Protein AF-0000000086527363 (afdb_homodimer)

Foldseek 3Di:
DDDDDDDPDDPVVVVQVVLADKFFKKWKWFAAPVRAIAIAIFRQKDWDDVVQTKIKGKDFPPDPCVVRLVPDFKIKIFTAFQVCVVLNCLRHPDDDRSCVVFDWDQDPVGITDGPHGQKMFIWGFDDWDDDPRMIMTMTRGPDMDGDDPVDDGFTWMGHSNDTDTDDDD/DDDDDDDPDDPVVVVQVVLADKFFKKWKWFAAPVRAIAIAIFRQKDWDDVVQTKIKGKDFPPDPCVVRLVPDFKIKIFTAFQVCVVLNCLRHPDDDRSCVVFDWDQDPVGITDGPHGQKMFIWGFDDWDDDPRMIMTMTRGPDMDGDDPVDDGFTWMGHSNDTDTDDDD

Structure (mmCIF, N/CA/C/O backbone):
data_AF-0000000086527363-model_v1
#
loop_
_entity.id
_entity.type
_entity.pdbx_description
1 polymer 'Flavin reductase'
#
loop_
_atom_site.group_PDB
_atom_site.id
_atom_site.type_symbol
_atom_site.label_atom_id
_atom_site.label_alt_id
_atom_site.label_comp_id
_atom_site.label_asym_id
_atom_site.label_entity_id
_atom_site.label_seq_id
_atom_site.pdbx_PDB_ins_code
_atom_site.Cartn_x
_atom_site.Cartn_y
_atom_site.Cartn_z
_atom_site.occupancy
_atom_site.B_iso_or_equiv
_atom_site.auth_seq_id
_atom_site.auth_comp_id
_atom_site.auth_asym_id
_atom_site.auth_atom_id
_atom_site.pdbx_PDB_model_num
ATOM 1 N N . MET A 1 1 ? 0.866 -23.062 13.977 1 49.28 1 MET A N 1
ATOM 2 C CA . MET A 1 1 ? 0.909 -22.297 12.742 1 49.28 1 MET A CA 1
ATOM 3 C C . MET A 1 1 ? 2.291 -22.359 12.102 1 49.28 1 MET A C 1
ATOM 5 O O . MET A 1 1 ? 3.301 -22.141 12.766 1 49.28 1 MET A O 1
ATOM 9 N N . SER A 1 2 ? 2.453 -23.047 10.945 1 76.62 2 SER A N 1
ATOM 10 C CA . SER A 1 2 ? 3.773 -23.344 10.398 1 76.62 2 SER A CA 1
ATOM 11 C C . SER A 1 2 ? 4.578 -22.062 10.156 1 76.62 2 SER A C 1
ATOM 13 O O . SER A 1 2 ? 4.004 -21 9.961 1 76.62 2 SER A O 1
ATOM 15 N N . HIS A 1 3 ? 5.797 -22.047 10.586 1 89.5 3 HIS A N 1
ATOM 16 C CA . HIS A 1 3 ? 6.73 -20.938 10.422 1 89.5 3 HIS A CA 1
ATOM 17 C C . HIS A 1 3 ? 7.23 -20.844 8.984 1 89.5 3 HIS A C 1
ATOM 19 O O . HIS A 1 3 ? 7.254 -21.844 8.266 1 89.5 3 HIS A O 1
ATOM 25 N N . ALA A 1 4 ? 7.516 -19.641 8.578 1 96.5 4 ALA A N 1
ATOM 26 C CA . ALA A 1 4 ? 8.078 -19.422 7.25 1 96.5 4 ALA A CA 1
ATOM 27 C C . ALA A 1 4 ? 9.453 -20.078 7.117 1 96.5 4 ALA A C 1
ATOM 29 O O . ALA A 1 4 ? 10.219 -20.125 8.086 1 96.5 4 ALA A O 1
ATOM 30 N N . ASN A 1 5 ? 9.742 -20.594 5.938 1 96.75 5 ASN A N 1
ATOM 31 C CA . ASN A 1 5 ? 11.117 -20.969 5.629 1 96.75 5 ASN A CA 1
ATOM 32 C C . ASN A 1 5 ? 12.031 -19.75 5.582 1 96.75 5 ASN A C 1
ATOM 34 O O . ASN A 1 5 ? 11.594 -18.641 5.223 1 96.75 5 ASN A O 1
ATOM 38 N N . PRO A 1 6 ? 13.305 -19.922 5.945 1 96.88 6 PRO A N 1
ATOM 39 C CA . PRO A 1 6 ? 14.227 -18.797 5.828 1 96.88 6 PRO A CA 1
ATOM 40 C C . PRO A 1 6 ? 14.352 -18.281 4.398 1 96.88 6 PRO A C 1
ATOM 42 O O . PRO A 1 6 ? 14.336 -19.062 3.449 1 96.88 6 PRO A O 1
ATOM 45 N N . PRO A 1 7 ? 14.461 -17.031 4.305 1 97.62 7 PRO A N 1
ATOM 46 C CA . PRO A 1 7 ? 14.625 -16.484 2.951 1 97.62 7 PRO A CA 1
ATOM 47 C C . PRO A 1 7 ? 15.93 -16.953 2.297 1 97.62 7 PRO A C 1
ATOM 49 O O . PRO A 1 7 ? 16.938 -17.141 2.984 1 97.62 7 PRO A O 1
ATOM 52 N N . ASP A 1 8 ? 15.914 -17.062 1.039 1 97.69 8 ASP A N 1
ATOM 53 C CA . ASP A 1 8 ? 17.109 -17.422 0.288 1 97.69 8 ASP A CA 1
ATOM 54 C C . ASP A 1 8 ? 17.688 -16.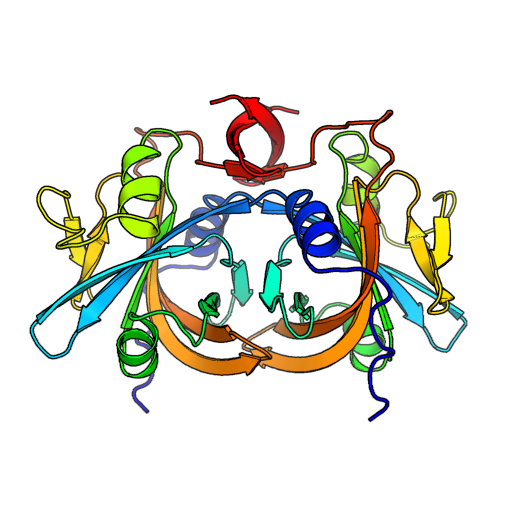219 -0.455 1 97.69 8 ASP A C 1
ATOM 56 O O . ASP A 1 8 ? 18.25 -16.375 -1.539 1 97.69 8 ASP A O 1
ATOM 60 N N . PHE A 1 9 ? 17.422 -15.086 -0.092 1 98.31 9 PHE A N 1
ATOM 61 C CA . PHE A 1 9 ? 17.875 -13.828 -0.678 1 98.31 9 PHE A CA 1
ATOM 62 C C . PHE A 1 9 ? 18.406 -12.883 0.399 1 98.31 9 PHE A C 1
ATOM 64 O O . PHE A 1 9 ? 18.109 -13.062 1.584 1 98.31 9 PHE A O 1
ATOM 71 N N . ASP A 1 10 ? 19.172 -11.875 0.021 1 97.94 10 ASP A N 1
ATOM 72 C CA . ASP A 1 10 ? 19.625 -10.867 0.969 1 97.94 10 ASP A CA 1
ATOM 73 C C . ASP A 1 10 ? 18.781 -9.594 0.857 1 97.94 10 ASP A C 1
ATOM 75 O O . ASP A 1 10 ? 17.875 -9.516 0.038 1 97.94 10 ASP A O 1
ATOM 79 N N . SER A 1 11 ? 19.094 -8.664 1.646 1 97.81 11 SER A N 1
ATOM 80 C CA . SER A 1 11 ? 18.297 -7.441 1.742 1 97.81 11 SER A CA 1
ATOM 81 C C . SER A 1 11 ? 18.344 -6.652 0.437 1 97.81 11 SER A C 1
ATOM 83 O O . SER A 1 11 ? 17.359 -6.004 0.067 1 97.81 11 SER A O 1
ATOM 85 N N . ALA A 1 12 ? 19.422 -6.676 -0.233 1 97.75 12 ALA A N 1
ATOM 86 C CA . ALA A 1 12 ? 19.547 -5.953 -1.495 1 97.75 12 ALA A CA 1
ATOM 87 C C . ALA A 1 12 ? 18.609 -6.527 -2.553 1 97.75 12 ALA A C 1
ATOM 89 O O . ALA A 1 12 ? 17.922 -5.781 -3.25 1 97.75 12 ALA A O 1
ATOM 90 N N . ALA A 1 13 ? 18.594 -7.848 -2.627 1 97.94 13 ALA A N 1
ATOM 91 C CA . ALA A 1 13 ? 17.703 -8.508 -3.58 1 97.94 13 ALA A CA 1
ATOM 92 C C . ALA A 1 13 ? 16.25 -8.25 -3.244 1 97.94 13 ALA A C 1
ATOM 94 O O . ALA A 1 13 ? 15.422 -8.047 -4.141 1 97.94 13 ALA A O 1
ATOM 95 N N . PHE A 1 14 ? 16.016 -8.227 -1.975 1 98.62 14 PHE A N 1
ATOM 96 C CA . PHE A 1 14 ? 14.656 -7.965 -1.542 1 98.62 14 PHE A CA 1
ATOM 97 C C . PHE A 1 14 ? 14.227 -6.551 -1.918 1 98.62 14 PHE A C 1
ATOM 99 O O . PHE A 1 14 ? 13.141 -6.352 -2.463 1 98.62 14 PHE A O 1
ATOM 106 N N . ARG A 1 15 ? 15.047 -5.621 -1.696 1 98.31 15 ARG A N 1
ATOM 107 C CA . ARG A 1 15 ? 14.75 -4.23 -2.023 1 98.31 15 ARG A CA 1
ATOM 108 C C . ARG A 1 15 ? 14.578 -4.047 -3.529 1 98.31 15 ARG A C 1
ATOM 110 O O . ARG A 1 15 ? 13.719 -3.283 -3.973 1 98.31 15 ARG A O 1
ATOM 117 N N . GLN A 1 16 ? 15.398 -4.734 -4.25 1 97.19 16 GLN A N 1
ATOM 118 C CA . GLN A 1 16 ? 15.289 -4.652 -5.703 1 97.19 16 GLN A CA 1
ATOM 119 C C . GLN A 1 16 ? 13.938 -5.18 -6.184 1 97.19 16 GLN A C 1
ATOM 121 O O . GLN A 1 16 ? 13.297 -4.574 -7.047 1 97.19 16 GLN A O 1
ATOM 126 N N . ALA A 1 17 ? 13.508 -6.285 -5.633 1 98.5 17 ALA A N 1
ATOM 127 C CA . ALA A 1 17 ? 12.211 -6.863 -5.996 1 98.5 17 ALA A CA 1
ATOM 128 C C . ALA A 1 17 ? 11.07 -5.934 -5.598 1 98.5 17 ALA A C 1
ATOM 130 O O . ALA A 1 17 ? 10.164 -5.672 -6.398 1 98.5 17 ALA A O 1
ATOM 131 N N . LEU A 1 18 ? 11.172 -5.406 -4.367 1 98.75 18 LEU A N 1
ATOM 132 C CA . LEU A 1 18 ? 10.141 -4.488 -3.9 1 98.75 18 LEU A CA 1
ATOM 133 C C . LEU A 1 18 ? 10.07 -3.25 -4.789 1 98.75 18 LEU A C 1
ATOM 135 O O . LEU A 1 18 ? 8.984 -2.723 -5.043 1 98.75 18 LEU A O 1
ATOM 139 N N . GLY A 1 19 ? 11.203 -2.855 -5.266 1 98.19 19 GLY A N 1
ATOM 140 C CA . GLY A 1 19 ? 11.297 -1.656 -6.082 1 98.19 19 GLY A CA 1
ATOM 141 C C . GLY A 1 19 ? 10.586 -1.789 -7.418 1 98.19 19 GLY A C 1
ATOM 142 O O . GLY A 1 19 ? 10.383 -0.795 -8.117 1 98.19 19 GLY A O 1
ATOM 143 N N . GLN A 1 20 ? 10.164 -2.979 -7.789 1 98.19 20 GLN A N 1
ATOM 144 C CA . GLN A 1 20 ? 9.477 -3.184 -9.055 1 98.19 20 GLN A CA 1
ATOM 145 C C . GLN A 1 20 ? 7.992 -2.834 -8.945 1 98.19 20 GLN A C 1
ATOM 147 O O . GLN A 1 20 ? 7.293 -2.736 -9.953 1 98.19 20 GLN A O 1
ATOM 152 N N . PHE A 1 21 ? 7.504 -2.646 -7.789 1 98.69 21 PHE A N 1
ATOM 153 C CA . PHE A 1 21 ? 6.141 -2.191 -7.559 1 98.69 21 PHE A CA 1
ATOM 154 C C . PHE A 1 21 ? 6.094 -0.675 -7.406 1 98.69 21 PHE A C 1
ATOM 156 O O . PHE A 1 21 ? 6.625 -0.125 -6.441 1 98.69 21 PHE A O 1
ATOM 163 N N . ALA A 1 22 ? 5.418 -0.039 -8.297 1 98.75 22 ALA A N 1
ATOM 164 C CA . ALA A 1 22 ? 5.328 1.419 -8.273 1 98.75 22 ALA A CA 1
ATOM 165 C C . ALA A 1 22 ? 4.344 1.889 -7.203 1 98.75 22 ALA A C 1
ATOM 167 O O . ALA A 1 22 ? 3.293 1.275 -7.004 1 98.75 22 ALA A O 1
ATOM 168 N N . THR A 1 23 ? 4.676 2.965 -6.594 1 98.75 23 THR A N 1
ATOM 169 C CA . THR A 1 23 ? 3.779 3.572 -5.617 1 98.75 23 THR A CA 1
ATOM 170 C C . THR A 1 23 ? 3.719 5.086 -5.805 1 98.75 23 THR A C 1
ATOM 172 O O . THR A 1 23 ? 4.672 5.695 -6.293 1 98.75 23 THR A O 1
ATOM 175 N N . GLY A 1 24 ? 2.572 5.699 -5.41 1 98.81 24 GLY A N 1
ATOM 176 C CA . GLY A 1 24 ? 2.602 7.117 -5.094 1 98.81 24 GLY A CA 1
ATOM 177 C C . GLY A 1 24 ? 3.467 7.441 -3.893 1 98.81 24 GLY A C 1
ATOM 178 O O . GLY A 1 24 ? 4.125 6.562 -3.338 1 98.81 24 GLY A O 1
ATOM 179 N N . VAL A 1 25 ? 3.518 8.719 -3.592 1 98.88 25 VAL A N 1
ATOM 180 C CA . VAL A 1 25 ? 4.285 9.203 -2.447 1 98.88 25 VAL A CA 1
ATOM 181 C C . VAL A 1 25 ? 3.406 10.086 -1.569 1 98.88 25 VAL A C 1
ATOM 183 O O . VAL A 1 25 ? 2.646 10.914 -2.076 1 98.88 25 VAL A O 1
ATOM 186 N N . THR A 1 26 ? 3.508 9.891 -0.248 1 98.94 26 THR A N 1
ATOM 187 C CA . THR A 1 26 ? 2.77 10.719 0.698 1 98.94 26 THR A CA 1
ATOM 188 C C . THR A 1 26 ? 3.721 11.375 1.692 1 98.94 26 THR A C 1
ATOM 190 O O . THR A 1 26 ? 4.875 10.961 1.827 1 98.94 26 THR A O 1
ATOM 193 N N . VAL A 1 27 ? 3.295 12.43 2.281 1 98.94 27 VAL A N 1
ATOM 194 C CA . VAL A 1 27 ? 3.801 12.914 3.562 1 98.94 27 VAL A CA 1
ATOM 195 C C . VAL A 1 27 ? 2.725 12.758 4.633 1 98.94 27 VAL A C 1
ATOM 197 O O . VAL A 1 27 ? 1.62 13.289 4.496 1 98.94 27 VAL A O 1
ATOM 200 N N . ILE A 1 28 ? 3.025 12.023 5.645 1 98.94 28 ILE A N 1
ATOM 201 C CA . ILE A 1 28 ? 2.115 11.883 6.777 1 98.94 28 ILE A CA 1
ATOM 202 C C . ILE A 1 28 ? 2.471 12.898 7.859 1 98.94 28 ILE A C 1
ATOM 204 O O . ILE A 1 28 ? 3.615 12.961 8.312 1 98.94 28 ILE A O 1
ATOM 208 N N . THR A 1 29 ? 1.501 13.703 8.25 1 98.88 29 THR A N 1
ATOM 209 C CA . THR A 1 29 ? 1.776 14.805 9.164 1 98.88 29 THR A CA 1
ATOM 210 C C . THR A 1 29 ? 0.978 14.648 10.461 1 98.88 29 THR A C 1
ATOM 212 O O . THR A 1 29 ? -0.111 14.07 10.453 1 98.88 29 THR A O 1
ATOM 215 N N . THR A 1 30 ? 1.503 15.125 11.5 1 98.62 30 THR A N 1
ATOM 216 C CA . THR A 1 30 ? 0.85 15.195 12.805 1 98.62 30 THR A CA 1
ATOM 217 C C . THR A 1 30 ? 1.495 16.281 13.672 1 98.62 30 THR A C 1
ATOM 219 O O . THR A 1 30 ? 2.283 17.094 13.18 1 98.62 30 THR A O 1
ATOM 222 N N . ARG A 1 31 ? 0.984 16.359 14.859 1 97.94 31 ARG A N 1
ATOM 223 C CA . ARG A 1 31 ? 1.498 17.297 15.836 1 97.94 31 ARG A CA 1
ATOM 224 C C . ARG A 1 31 ? 1.798 16.609 17.172 1 97.94 31 ARG A C 1
ATOM 226 O O . ARG A 1 31 ? 0.938 15.93 17.719 1 97.94 31 ARG A O 1
ATOM 233 N N . ALA A 1 32 ? 3.006 16.812 17.672 1 97.06 32 ALA A N 1
ATOM 234 C CA . ALA A 1 32 ? 3.393 16.266 18.969 1 97.06 32 ALA A CA 1
ATOM 235 C C . ALA A 1 32 ? 2.686 17 20.109 1 97.06 32 ALA A C 1
ATOM 237 O O . ALA A 1 32 ? 2.195 18.109 19.922 1 97.06 32 ALA A O 1
ATOM 238 N N . PRO A 1 33 ? 2.648 16.344 21.266 1 95.62 33 PRO A N 1
ATOM 239 C CA . PRO A 1 33 ? 2.055 17.016 22.422 1 95.62 33 PRO A CA 1
ATOM 240 C C . PRO A 1 33 ? 2.715 18.359 22.719 1 95.62 33 PRO A C 1
ATOM 242 O O . PRO A 1 33 ? 2.053 19.281 23.203 1 95.62 33 PRO A O 1
ATOM 245 N N . SER A 1 34 ? 3.965 18.562 22.438 1 95.94 34 SER A N 1
ATOM 246 C CA . SER A 1 34 ? 4.711 19.797 22.656 1 95.94 34 SER A CA 1
ATOM 247 C C . SER A 1 34 ? 4.238 20.906 21.703 1 95.94 34 SER A C 1
ATOM 249 O O . SER A 1 34 ? 4.57 22.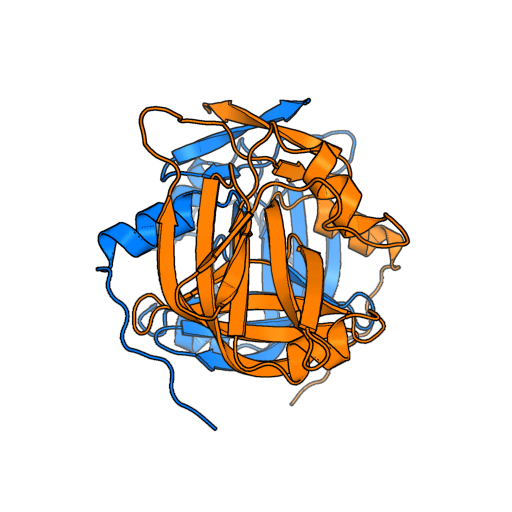078 21.891 1 95.94 34 SER A O 1
ATOM 251 N N . GLY A 1 35 ? 3.504 20.5 20.672 1 96.5 35 GLY A N 1
ATOM 252 C CA . GLY A 1 35 ? 3.086 21.438 19.641 1 96.5 35 GLY A CA 1
ATOM 253 C C . GLY A 1 35 ? 3.928 21.344 18.375 1 96.5 35 GLY A C 1
ATOM 254 O O . GLY A 1 35 ? 3.553 21.891 17.344 1 96.5 35 GLY A O 1
ATOM 255 N N . GLN A 1 36 ? 5.039 20.656 18.5 1 96.62 36 GLN A N 1
ATOM 256 C CA . GLN A 1 36 ? 5.918 20.5 17.344 1 96.62 36 GLN A CA 1
ATOM 257 C C . GLN A 1 36 ? 5.215 19.766 16.203 1 96.62 36 GLN A C 1
ATOM 259 O O . GLN A 1 36 ? 4.598 18.719 16.422 1 96.62 36 GLN A O 1
ATOM 264 N N . LEU A 1 37 ? 5.328 20.344 14.992 1 98 37 LEU A N 1
ATOM 265 C CA . LEU A 1 37 ? 4.785 19.672 13.82 1 98 37 LEU A CA 1
ATOM 266 C C . LEU A 1 37 ? 5.734 18.578 13.336 1 98 37 LEU A C 1
ATOM 268 O O . LEU A 1 37 ? 6.953 18.781 13.305 1 98 37 LEU A O 1
ATOM 272 N N . ILE A 1 38 ? 5.188 17.422 13.047 1 97.69 38 ILE A N 1
ATOM 273 C CA . ILE A 1 38 ? 5.934 16.266 12.578 1 97.69 38 ILE A CA 1
ATOM 274 C C . ILE A 1 38 ? 5.41 15.836 11.211 1 97.69 38 ILE A C 1
ATOM 276 O O . ILE A 1 38 ? 4.199 15.82 10.977 1 97.69 38 ILE A O 1
ATOM 280 N N . GLY A 1 39 ? 6.285 15.5 10.312 1 98.31 39 GLY A N 1
ATOM 281 C CA . GLY A 1 39 ? 5.957 14.945 9.008 1 98.31 39 GLY A CA 1
ATOM 282 C C . GLY A 1 39 ? 6.977 13.945 8.516 1 98.31 39 GLY A C 1
ATOM 283 O O . GLY A 1 39 ? 8.172 14.094 8.758 1 98.31 39 GLY A O 1
ATOM 284 N N . ILE A 1 40 ? 6.551 12.953 7.871 1 98.31 40 ILE A N 1
ATOM 285 C CA . ILE A 1 40 ? 7.453 11.953 7.316 1 98.31 40 ILE A CA 1
ATOM 286 C C . ILE A 1 40 ? 6.969 11.539 5.926 1 98.31 40 ILE A C 1
ATOM 288 O O . ILE A 1 40 ? 5.77 11.367 5.703 1 98.31 40 ILE A O 1
ATOM 292 N N . THR A 1 41 ? 7.91 11.422 4.957 1 98.69 41 THR A N 1
ATOM 293 C CA . THR A 1 41 ? 7.605 10.852 3.65 1 98.69 41 THR A CA 1
ATOM 294 C C . THR A 1 41 ? 7.383 9.344 3.756 1 98.69 41 THR A C 1
ATOM 296 O O . THR A 1 41 ? 8.125 8.648 4.445 1 98.69 41 THR A O 1
ATOM 299 N N . ALA A 1 42 ? 6.336 8.859 3.174 1 98.56 42 ALA A N 1
ATOM 300 C CA . ALA A 1 42 ? 6.027 7.43 3.166 1 98.56 42 ALA A CA 1
ATOM 301 C C . ALA A 1 42 ? 5.371 7.016 1.852 1 98.56 42 ALA A C 1
ATOM 303 O O . ALA A 1 42 ? 4.535 7.746 1.311 1 98.56 42 ALA A O 1
ATOM 304 N N . SER A 1 43 ? 5.703 5.855 1.324 1 98.56 43 SER A N 1
ATOM 305 C CA . SER A 1 43 ? 5.055 5.281 0.15 1 98.56 43 SER A CA 1
ATOM 306 C C . SER A 1 43 ? 4.262 4.031 0.512 1 98.56 43 SER A C 1
ATOM 308 O O . SER A 1 43 ? 3.646 3.406 -0.356 1 98.56 43 SER A O 1
ATOM 310 N N . SER A 1 44 ? 4.285 3.643 1.73 1 98.69 44 SER A N 1
ATOM 311 C CA . SER A 1 44 ? 3.652 2.424 2.225 1 98.69 44 SER A CA 1
ATOM 312 C C . SER A 1 44 ? 2.156 2.625 2.441 1 98.69 44 SER A C 1
ATOM 314 O O . SER A 1 44 ? 1.535 1.906 3.227 1 98.69 44 SER A O 1
ATOM 316 N N . PHE A 1 45 ? 1.535 3.479 1.758 1 98.94 45 PHE A N 1
ATOM 317 C CA . PHE A 1 45 ? 0.136 3.859 1.911 1 98.94 45 PHE A CA 1
ATOM 318 C C . PHE A 1 45 ? -0.761 2.986 1.041 1 98.94 45 PHE A C 1
ATOM 320 O O . PHE A 1 45 ? -0.426 2.695 -0.109 1 98.94 45 PHE A O 1
ATOM 327 N N . ASN A 1 46 ? -1.923 2.578 1.624 1 98.69 46 ASN A N 1
ATOM 328 C CA . ASN A 1 46 ? -2.977 1.897 0.879 1 98.69 46 ASN A CA 1
ATOM 329 C C . ASN A 1 46 ? -4.355 2.188 1.467 1 98.69 46 ASN A C 1
ATOM 331 O O . ASN A 1 46 ? -4.477 2.496 2.654 1 98.69 46 ASN A O 1
ATOM 335 N N . SER A 1 47 ? -5.309 2.09 0.541 1 98.69 47 SER A N 1
ATOM 336 C CA . SER A 1 47 ? -6.676 1.941 1.035 1 98.69 47 SER A CA 1
ATOM 337 C C . SER A 1 47 ? -6.891 0.567 1.659 1 98.69 47 SER A C 1
ATOM 339 O O . SER A 1 47 ? -6.266 -0.412 1.248 1 98.69 47 SER A O 1
ATOM 341 N N . VAL A 1 48 ? -7.801 0.49 2.666 1 98.75 48 VAL A N 1
ATOM 342 C CA . VAL A 1 48 ? -8.117 -0.798 3.275 1 98.75 48 VAL A CA 1
ATOM 343 C C . VAL A 1 48 ? -9.602 -1.106 3.088 1 98.75 48 VAL A C 1
ATOM 345 O O . VAL A 1 48 ? -9.961 -2.135 2.51 1 98.75 48 VAL A O 1
ATOM 348 N N . SER A 1 49 ? -10.445 -0.194 3.506 1 98.75 49 SER A N 1
ATOM 349 C CA . SER A 1 49 ? -11.883 -0.425 3.555 1 98.75 49 SER A CA 1
ATOM 350 C C . SER A 1 49 ? -12.656 0.785 3.041 1 98.75 49 SER A C 1
ATOM 352 O O . SER A 1 49 ? -12.25 1.928 3.27 1 98.75 49 SER A O 1
ATOM 354 N N . LEU A 1 50 ? -13.758 0.493 2.387 1 98.25 50 LEU A N 1
ATOM 355 C CA . LEU A 1 50 ? -14.641 1.572 1.956 1 98.25 50 LEU A CA 1
ATOM 356 C C . LEU A 1 50 ? -15.641 1.931 3.055 1 98.25 50 LEU A C 1
ATOM 358 O O . LEU A 1 50 ? -15.977 3.104 3.23 1 98.25 50 LEU A O 1
ATOM 362 N N . ASP A 1 51 ? -16.062 0.836 3.754 1 97.25 51 ASP A N 1
ATOM 363 C CA . ASP A 1 51 ? -17 1.039 4.844 1 97.25 51 ASP A CA 1
ATOM 364 C C . ASP A 1 51 ? -16.656 0.162 6.047 1 97.25 51 ASP A C 1
ATOM 366 O O . ASP A 1 51 ? -16.875 -1.051 6.02 1 97.25 51 ASP A O 1
ATOM 370 N N . PRO A 1 52 ? -16.312 0.849 7.223 1 98.38 52 PRO A N 1
ATOM 371 C CA . PRO A 1 52 ? -15.938 2.258 7.336 1 98.38 52 PRO A CA 1
ATOM 372 C C . PRO A 1 52 ? -14.727 2.609 6.477 1 98.38 52 PRO A C 1
ATOM 374 O O . PRO A 1 52 ? -14 1.718 6.023 1 98.38 52 PRO A O 1
ATOM 377 N N . PRO A 1 53 ? -14.516 3.922 6.152 1 98.88 53 PRO A N 1
ATOM 378 C CA . PRO A 1 53 ? -13.375 4.324 5.328 1 98.88 53 PRO A CA 1
ATOM 379 C C . PRO A 1 53 ? -12.039 4.199 6.066 1 98.88 53 PRO A C 1
ATOM 381 O O . PRO A 1 53 ? -11.766 4.973 6.988 1 98.88 53 PRO A O 1
ATOM 384 N N . LEU A 1 54 ? -11.242 3.25 5.633 1 98.94 54 LEU A N 1
ATOM 385 C CA . LEU A 1 54 ? -9.984 2.957 6.301 1 98.94 54 LEU A CA 1
ATOM 386 C C . LEU A 1 54 ? -8.82 3.004 5.316 1 98.94 54 LEU A C 1
ATOM 388 O O . LEU A 1 54 ? -8.945 2.553 4.176 1 98.94 54 LEU A O 1
ATOM 392 N N . VAL A 1 55 ? -7.715 3.545 5.789 1 98.94 55 VAL A N 1
ATOM 393 C CA . VAL A 1 55 ? -6.434 3.508 5.094 1 98.94 55 VAL A CA 1
ATOM 394 C C . VAL A 1 55 ? -5.355 2.951 6.023 1 98.94 55 VAL A C 1
ATOM 396 O O . VAL A 1 55 ? -5.578 2.814 7.227 1 98.94 55 VAL A O 1
ATOM 399 N N . LEU A 1 56 ? -4.223 2.57 5.434 1 98.94 56 LEU A N 1
ATOM 400 C CA . LEU A 1 56 ? -3.111 2.131 6.27 1 98.94 56 LEU A CA 1
ATOM 401 C C . LEU A 1 56 ? -1.788 2.676 5.742 1 98.94 56 LEU A C 1
ATOM 403 O O . LEU A 1 56 ? -1.705 3.109 4.59 1 98.94 56 LEU A O 1
ATOM 407 N N . TRP A 1 57 ? -0.823 2.719 6.566 1 98.94 57 TRP A N 1
ATOM 408 C CA . TRP A 1 57 ? 0.58 2.984 6.266 1 98.94 57 TRP A CA 1
ATOM 409 C C . TRP A 1 57 ? 1.488 2.389 7.336 1 98.94 57 TRP A C 1
ATOM 411 O O . TRP A 1 57 ? 1.021 2.002 8.406 1 98.94 57 TRP A O 1
ATOM 421 N N . SER A 1 58 ? 2.766 2.246 7.016 1 98.88 58 SER A N 1
ATOM 422 C CA . SER A 1 58 ? 3.695 1.642 7.965 1 98.88 58 SER A CA 1
ATOM 423 C C . SER A 1 58 ? 4.895 2.549 8.219 1 98.88 58 SER A C 1
ATOM 425 O O . SER A 1 58 ? 5.273 3.34 7.355 1 98.88 58 SER A O 1
ATOM 427 N N . LEU A 1 59 ? 5.414 2.418 9.344 1 98.69 59 LEU A N 1
ATOM 428 C CA . LEU A 1 59 ? 6.543 3.225 9.797 1 98.69 59 LEU A CA 1
ATOM 429 C C . LEU A 1 59 ? 7.555 2.367 10.555 1 98.69 59 LEU A C 1
ATOM 431 O O . LEU A 1 59 ? 7.172 1.534 11.375 1 98.69 59 LEU A O 1
ATOM 435 N N . ALA A 1 60 ? 8.797 2.605 10.219 1 98.69 60 ALA A N 1
ATOM 436 C CA . ALA A 1 60 ? 9.852 1.85 10.898 1 98.69 60 ALA A CA 1
ATOM 437 C C . ALA A 1 60 ? 9.836 2.107 12.398 1 98.69 60 ALA A C 1
ATOM 439 O O . ALA A 1 60 ? 9.68 3.25 12.836 1 98.69 60 ALA A O 1
ATOM 440 N N . HIS A 1 61 ? 10.07 1.062 13.172 1 98.56 61 HIS A N 1
ATOM 441 C CA . HIS A 1 61 ? 10.164 1.205 14.625 1 98.56 61 HIS A CA 1
ATOM 442 C C . HIS A 1 61 ? 11.289 2.166 15.008 1 98.56 61 HIS A C 1
ATOM 444 O O . HIS A 1 61 ? 11.164 2.91 15.984 1 98.56 61 HIS A O 1
ATOM 450 N N . LYS A 1 62 ? 12.336 2.16 14.266 1 97.75 62 LYS A N 1
ATOM 451 C CA . LYS A 1 62 ? 13.531 2.926 14.609 1 97.75 62 LYS A CA 1
ATOM 452 C C . LYS A 1 62 ? 13.352 4.402 14.273 1 97.75 62 LYS A C 1
ATOM 454 O O . LYS A 1 62 ? 14.188 5.23 14.625 1 97.75 62 LYS A O 1
ATOM 459 N N . SER A 1 63 ? 12.297 4.77 13.555 1 97.06 63 SER A N 1
ATOM 460 C CA . SER A 1 63 ? 12.047 6.164 13.211 1 97.06 63 SER A CA 1
ATOM 461 C C . SER A 1 63 ? 11.883 7.02 14.461 1 97.06 63 SER A C 1
ATOM 463 O O . SER A 1 63 ? 11.164 6.645 15.391 1 97.06 63 SER A O 1
ATOM 465 N N . ALA A 1 64 ? 12.438 8.234 14.453 1 95.25 64 ALA A N 1
ATOM 466 C CA . ALA A 1 64 ? 12.328 9.172 15.562 1 95.25 64 ALA A CA 1
ATOM 467 C C . ALA A 1 64 ? 10.883 9.633 15.75 1 95.25 64 ALA A C 1
ATOM 469 O O . ALA A 1 64 ? 10.516 10.117 16.828 1 95.25 64 ALA A O 1
ATOM 470 N N . SER A 1 65 ? 10.094 9.492 14.703 1 96.12 65 SER A N 1
ATOM 471 C CA . SER A 1 65 ? 8.719 9.992 14.734 1 96.12 65 SER A CA 1
ATOM 472 C C . SER A 1 65 ? 7.762 8.93 15.266 1 96.12 65 SER A C 1
ATOM 474 O O . SER A 1 65 ? 6.609 9.234 15.578 1 96.12 65 SER A O 1
ATOM 476 N N . THR A 1 66 ? 8.227 7.707 15.367 1 98.06 66 THR A N 1
ATOM 477 C CA . THR A 1 66 ? 7.34 6.586 15.672 1 98.06 66 THR A CA 1
ATOM 478 C C . THR A 1 66 ? 6.637 6.797 17.016 1 98.06 66 THR A C 1
ATOM 480 O O . THR A 1 66 ? 5.418 6.621 17.109 1 98.06 66 THR A O 1
ATOM 483 N N . PRO A 1 67 ? 7.312 7.285 18.094 1 97.69 67 PRO A N 1
ATOM 484 C CA . PRO A 1 67 ? 6.605 7.48 19.359 1 97.69 67 PRO A CA 1
ATOM 485 C C . PRO A 1 67 ? 5.461 8.484 19.25 1 97.69 67 PRO A C 1
ATOM 487 O O . PRO A 1 67 ? 4.402 8.289 19.844 1 97.69 67 PRO A O 1
ATOM 490 N N . VAL A 1 68 ? 5.637 9.492 18.453 1 98 68 VAL A N 1
ATOM 491 C CA . VAL A 1 68 ? 4.602 10.516 18.328 1 98 68 VAL A CA 1
ATOM 492 C C . VAL A 1 68 ? 3.404 9.945 17.578 1 98 68 VAL A C 1
ATOM 494 O O . VAL A 1 68 ? 2.26 10.094 18 1 98 68 VAL A O 1
ATOM 497 N N . PHE A 1 69 ? 3.627 9.258 16.484 1 98.38 69 PHE A N 1
ATOM 498 C CA . PHE A 1 69 ? 2.533 8.688 15.703 1 98.38 69 PHE A CA 1
ATOM 499 C C . PHE A 1 69 ? 1.8 7.617 16.5 1 98.38 69 PHE A C 1
ATOM 501 O O . PHE A 1 69 ? 0.579 7.484 16.391 1 98.38 69 PHE A O 1
ATOM 508 N N . ARG A 1 70 ? 2.518 6.84 17.281 1 98.12 70 ARG A N 1
ATOM 509 C CA . ARG A 1 70 ? 1.895 5.801 18.094 1 98.12 70 ARG A CA 1
ATOM 510 C C . ARG A 1 70 ? 0.987 6.406 19.156 1 98.12 70 ARG A C 1
ATOM 512 O O . ARG A 1 70 ? -0.062 5.844 19.484 1 98.12 70 ARG A O 1
ATOM 519 N N . GLY A 1 71 ? 1.391 7.496 19.625 1 96.88 71 GLY A N 1
ATOM 520 C CA . GLY A 1 71 ? 0.681 8.07 20.766 1 96.88 71 GLY A CA 1
ATOM 521 C C . GLY A 1 71 ? -0.398 9.055 20.344 1 96.88 71 GLY A C 1
ATOM 522 O O . GLY A 1 71 ? -1.266 9.406 21.156 1 96.88 71 GLY A O 1
ATOM 523 N N . ASN A 1 72 ? -0.376 9.516 19.141 1 96.38 72 ASN A N 1
ATOM 524 C CA . ASN A 1 72 ? -1.299 10.547 18.672 1 96.38 72 ASN A CA 1
ATOM 525 C C . ASN A 1 72 ? -2.641 9.953 18.266 1 96.38 72 ASN A C 1
ATOM 527 O O . ASN A 1 72 ? -2.697 8.844 17.734 1 96.38 72 ASN A O 1
ATOM 531 N N . SER A 1 73 ? -3.596 10.812 18.422 1 97.44 73 SER A N 1
ATOM 532 C CA . SER A 1 73 ? -4.945 10.383 18.078 1 97.44 73 SER A CA 1
ATOM 533 C C . SER A 1 73 ? -5.199 10.539 16.578 1 97.44 73 SER A C 1
ATOM 535 O O . SER A 1 73 ? -6.059 9.852 16.016 1 97.44 73 SER A O 1
ATOM 537 N N . HIS A 1 74 ? -4.477 11.586 16 1 98.5 74 HIS A N 1
ATOM 538 C CA . HIS A 1 74 ? -4.785 11.891 14.609 1 98.5 74 HIS A CA 1
ATOM 539 C C . HIS A 1 74 ? -3.516 12.141 13.805 1 98.5 74 HIS A C 1
ATOM 541 O O . HIS A 1 74 ? -2.48 12.508 14.367 1 98.5 74 HIS A O 1
ATOM 547 N N . TYR A 1 75 ? -3.6 11.969 12.555 1 98.81 75 TYR A N 1
ATOM 548 C CA . TYR A 1 75 ? -2.619 12.375 11.555 1 98.81 75 TYR A CA 1
ATOM 549 C C . TYR A 1 75 ? -3.291 12.641 10.211 1 98.81 75 TYR A C 1
ATOM 551 O O . TYR A 1 75 ? -4.48 12.375 10.047 1 98.81 75 TYR A O 1
ATOM 559 N N . VAL A 1 76 ? -2.551 13.234 9.367 1 98.94 76 VAL A N 1
ATOM 560 C CA . VAL A 1 76 ? -3.041 13.484 8.016 1 98.94 76 VAL A CA 1
ATOM 561 C C . VAL A 1 76 ? -2.109 12.836 6.992 1 98.94 76 VAL A C 1
ATOM 563 O O . VAL A 1 76 ? -0.886 12.938 7.109 1 98.94 76 VAL A O 1
ATOM 566 N N . VAL A 1 77 ? -2.658 12.133 6.031 1 98.94 77 VAL A N 1
ATOM 567 C CA . VAL A 1 77 ? -1.94 11.641 4.859 1 98.94 77 VAL A CA 1
ATOM 568 C C . VAL A 1 77 ? -2.072 12.641 3.715 1 98.94 77 VAL A C 1
ATOM 570 O O . VAL A 1 77 ? -3.186 12.969 3.297 1 98.94 77 VAL A O 1
ATOM 573 N N . ASN A 1 78 ? -0.997 13.148 3.209 1 98.94 78 ASN A N 1
ATOM 574 C CA . ASN A 1 78 ? -0.962 14.062 2.07 1 98.94 78 ASN A CA 1
ATOM 575 C C . ASN A 1 78 ? -0.337 13.406 0.844 1 98.94 78 ASN A C 1
ATOM 577 O O . ASN A 1 78 ? 0.851 13.078 0.848 1 98.94 78 ASN A O 1
ATOM 581 N N . VAL A 1 79 ? -1.119 13.188 -0.227 1 98.88 79 VAL A N 1
ATOM 582 C CA . VAL A 1 79 ? -0.625 12.586 -1.464 1 98.88 79 VAL A CA 1
ATOM 583 C C . VAL A 1 79 ? 0.062 13.656 -2.314 1 98.88 79 VAL A C 1
ATOM 585 O O . VAL A 1 79 ? -0.544 14.68 -2.65 1 98.88 79 VAL A O 1
ATOM 588 N N . LEU A 1 80 ? 1.253 13.375 -2.738 1 98.56 80 LEU A N 1
ATOM 589 C CA . LEU A 1 80 ? 2.068 14.414 -3.357 1 98.56 80 LEU A CA 1
ATOM 590 C C . LEU A 1 80 ? 1.893 14.414 -4.871 1 98.56 80 LEU A C 1
ATOM 592 O O . LEU A 1 80 ? 1.796 13.352 -5.488 1 98.56 80 LEU A O 1
ATOM 596 N N . ALA A 1 81 ? 1.952 15.617 -5.406 1 97.44 81 ALA A N 1
ATOM 597 C CA . ALA A 1 81 ? 2.049 15.828 -6.852 1 97.44 81 ALA A CA 1
ATOM 598 C C . ALA A 1 81 ? 3.5 15.742 -7.32 1 97.44 81 ALA A C 1
ATOM 600 O O . ALA A 1 81 ? 4.426 15.883 -6.52 1 97.44 81 ALA A O 1
ATOM 601 N N . ALA A 1 82 ? 3.619 15.492 -8.625 1 96.88 82 ALA A N 1
ATOM 602 C CA . ALA A 1 82 ? 4.953 15.414 -9.211 1 96.88 82 ALA A CA 1
ATOM 603 C C . ALA A 1 82 ? 5.738 16.703 -8.961 1 96.88 82 ALA A C 1
ATOM 605 O O . ALA A 1 82 ? 6.961 16.672 -8.789 1 96.88 82 ALA A O 1
ATOM 606 N N . SER A 1 83 ? 5.086 17.844 -8.883 1 95.94 83 SER A N 1
ATOM 607 C CA . SER A 1 83 ? 5.719 19.141 -8.68 1 95.94 83 SER A CA 1
ATOM 608 C C . SER A 1 83 ? 6.23 19.297 -7.25 1 95.94 83 SER A C 1
ATOM 610 O O . SER A 1 83 ? 6.914 20.266 -6.926 1 95.94 83 SER A O 1
ATOM 612 N N . GLN A 1 84 ? 5.973 18.375 -6.422 1 97.44 84 GLN A N 1
ATOM 613 C CA . GLN A 1 84 ? 6.324 18.5 -5.012 1 97.44 84 GLN A CA 1
ATOM 614 C C . GLN A 1 84 ? 7.461 17.547 -4.641 1 97.44 84 GLN A C 1
ATOM 616 O O . GLN A 1 84 ? 7.52 17.047 -3.518 1 97.44 84 GLN A O 1
ATOM 621 N N . LEU A 1 85 ? 8.281 17.219 -5.57 1 97.56 85 LEU A N 1
ATOM 622 C CA . LEU A 1 85 ? 9.43 16.359 -5.332 1 97.56 85 LEU A CA 1
ATOM 623 C C . LEU A 1 85 ? 10.305 16.922 -4.215 1 97.56 85 LEU A C 1
ATOM 625 O O . LEU A 1 85 ? 10.82 16.156 -3.383 1 97.56 85 LEU A O 1
ATOM 629 N N . ASP A 1 86 ? 10.477 18.234 -4.176 1 97.06 86 ASP A N 1
ATOM 630 C CA . ASP A 1 86 ? 11.289 18.859 -3.133 1 97.06 86 ASP A CA 1
ATOM 631 C C . ASP A 1 86 ? 10.688 18.594 -1.751 1 97.06 86 ASP A C 1
ATOM 633 O O . ASP A 1 86 ? 11.422 18.406 -0.78 1 97.06 86 ASP A O 1
ATOM 637 N N . LEU A 1 87 ? 9.383 18.656 -1.637 1 97.94 87 LEU A N 1
ATOM 638 C CA . LEU A 1 87 ? 8.711 18.359 -0.376 1 97.94 87 LEU A CA 1
ATOM 639 C C . LEU A 1 87 ? 8.961 16.922 0.045 1 97.94 87 LEU A C 1
ATOM 641 O O . LEU A 1 87 ? 9.242 16.656 1.215 1 97.94 87 LEU A O 1
ATOM 645 N N . CYS A 1 88 ? 8.844 15.992 -0.932 1 98.25 88 CYS A N 1
ATOM 646 C CA . CYS A 1 88 ? 9.141 14.586 -0.68 1 98.25 88 CYS A CA 1
ATOM 647 C C . CYS A 1 88 ? 10.523 14.422 -0.071 1 98.25 88 CYS A C 1
ATOM 649 O O . CYS A 1 88 ? 10.68 13.781 0.967 1 98.25 88 CYS A O 1
ATOM 651 N N . LYS A 1 89 ? 11.492 15.039 -0.68 1 97.25 89 LYS A N 1
ATOM 652 C CA . LYS A 1 89 ? 12.875 14.914 -0.224 1 97.25 89 LYS A CA 1
ATOM 653 C C . LYS A 1 89 ? 13.055 15.555 1.15 1 97.25 89 LYS A C 1
ATOM 655 O O . LYS A 1 89 ? 13.766 15.016 2 1 97.25 89 LYS A O 1
ATOM 660 N N . ARG A 1 90 ? 12.414 16.672 1.371 1 97.38 90 ARG A N 1
ATOM 661 C CA . ARG A 1 90 ? 12.5 17.375 2.639 1 97.38 90 ARG A CA 1
ATOM 662 C C . ARG A 1 90 ? 12.008 16.516 3.793 1 97.38 90 ARG A C 1
ATOM 664 O O . ARG A 1 90 ? 12.688 16.375 4.809 1 97.38 90 ARG A O 1
ATOM 671 N N . PHE A 1 91 ? 10.945 15.82 3.666 1 98.12 91 PHE A N 1
ATOM 672 C CA . PHE A 1 91 ? 10.32 15.078 4.754 1 98.12 91 PHE A CA 1
ATOM 673 C C . PHE A 1 91 ? 10.898 13.672 4.848 1 98.12 91 PHE A C 1
ATOM 675 O O . PHE A 1 91 ? 10.531 12.898 5.738 1 98.12 91 PHE A O 1
ATOM 682 N N . SER A 1 92 ? 11.797 13.328 3.963 1 95.75 92 SER A N 1
ATOM 683 C CA . SER A 1 92 ? 12.453 12.031 4.031 1 95.75 92 SER A CA 1
ATOM 684 C C . SER A 1 92 ? 13.859 12.156 4.617 1 95.75 92 SER A C 1
ATOM 686 O O . SER A 1 92 ? 14.344 11.227 5.27 1 95.75 92 SER A O 1
ATOM 688 N N . THR A 1 93 ? 14.516 13.281 4.445 1 89.12 93 THR A N 1
ATOM 689 C CA . THR A 1 93 ? 15.953 13.266 4.695 1 89.12 93 THR A CA 1
ATOM 690 C C . THR A 1 93 ? 16.375 14.469 5.523 1 89.12 93 THR A C 1
ATOM 692 O O . THR A 1 93 ? 17.438 14.453 6.164 1 89.12 93 THR A O 1
ATOM 695 N N . TYR A 1 94 ? 15.68 15.602 5.496 1 85.25 94 TYR A N 1
ATOM 696 C CA . TYR A 1 94 ? 16.094 16.828 6.148 1 85.25 94 TYR A CA 1
ATOM 697 C C . TYR A 1 94 ? 16.094 16.672 7.664 1 85.25 94 TYR A C 1
ATOM 699 O O . TYR A 1 94 ? 15.164 16.109 8.242 1 85.25 94 TYR A O 1
ATOM 707 N N . LYS A 1 95 ? 17.297 17.234 8.117 1 85.31 95 LYS A N 1
ATOM 708 C CA . LYS A 1 95 ? 17.484 17.203 9.57 1 85.31 95 LYS A CA 1
ATOM 709 C C . LYS A 1 95 ? 17.125 18.547 10.195 1 85.31 95 LYS A C 1
ATOM 711 O O . LYS A 1 95 ? 17.516 19.594 9.688 1 85.31 95 LYS A O 1
ATOM 716 N N . GLY A 1 96 ? 16.078 18.75 10.836 1 89.19 96 GLY A N 1
ATOM 717 C CA . GLY A 1 96 ? 15.625 20 11.453 1 89.19 96 GLY A CA 1
ATOM 718 C C . GLY A 1 96 ? 14.125 20.172 11.398 1 89.19 96 GLY A C 1
ATOM 719 O O . GLY A 1 96 ? 13.367 19.203 11.461 1 89.19 96 GLY A O 1
ATOM 720 N N . ASP A 1 97 ? 13.836 21.484 11.352 1 93.69 97 ASP A N 1
ATOM 721 C CA . ASP A 1 97 ? 12.414 21.781 11.25 1 93.69 97 ASP A CA 1
ATOM 722 C C . ASP A 1 97 ? 11.906 21.609 9.82 1 93.69 97 ASP A C 1
ATOM 724 O O . ASP A 1 97 ? 12 22.516 9 1 93.69 97 ASP A O 1
ATOM 728 N N . ARG A 1 98 ? 11.242 20.531 9.57 1 95.81 98 ARG A N 1
ATOM 729 C CA . ARG A 1 98 ? 10.828 20.172 8.219 1 95.81 98 ARG A CA 1
ATOM 730 C C . ARG A 1 98 ? 9.664 21.047 7.754 1 95.81 98 ARG A C 1
ATOM 732 O O . ARG A 1 98 ? 9.375 21.109 6.555 1 95.81 98 ARG A O 1
ATOM 739 N N . PHE A 1 99 ? 9.07 21.75 8.617 1 97.69 99 PHE A N 1
ATOM 740 C CA . PHE A 1 99 ? 7.902 22.531 8.266 1 97.69 99 PHE A CA 1
ATOM 741 C C . PHE A 1 99 ? 8.289 23.984 7.988 1 97.69 99 PHE A C 1
ATOM 743 O O . PHE A 1 99 ? 7.457 24.781 7.547 1 97.69 99 PHE A O 1
ATOM 750 N N . GLU A 1 100 ? 9.484 24.328 8.312 1 96.5 100 GLU A N 1
ATOM 751 C CA . GLU A 1 100 ? 9.914 25.688 8.055 1 96.5 100 GLU A CA 1
ATOM 752 C C . GLU A 1 100 ? 9.688 26.078 6.594 1 96.5 100 GLU A C 1
ATOM 754 O O . GLU A 1 100 ? 10.203 25.422 5.688 1 96.5 100 GLU A O 1
ATOM 759 N N . GLY A 1 101 ? 8.859 27.078 6.383 1 96.31 101 GLY A N 1
ATOM 760 C CA . GLY A 1 101 ? 8.625 27.594 5.043 1 96.31 101 GLY A CA 1
ATOM 761 C C . GLY A 1 101 ? 7.656 26.734 4.238 1 96.31 101 GLY A C 1
ATOM 762 O O . GLY A 1 101 ? 7.457 26.984 3.045 1 96.31 101 GLY A O 1
ATOM 763 N N . ILE A 1 102 ? 7.105 25.766 4.828 1 97.56 102 ILE A N 1
ATOM 764 C CA . ILE A 1 102 ? 6.184 24.875 4.113 1 97.56 102 ILE A CA 1
ATOM 765 C C . ILE A 1 102 ? 4.75 25.359 4.328 1 97.56 102 ILE A C 1
ATOM 767 O O . ILE A 1 102 ? 4.285 25.453 5.465 1 97.56 102 ILE A O 1
ATOM 771 N N . ALA A 1 103 ? 4.082 25.688 3.158 1 97.88 103 ALA A N 1
ATOM 772 C CA . ALA A 1 103 ? 2.693 26.125 3.221 1 97.88 103 ALA A CA 1
ATOM 773 C C . ALA A 1 103 ? 1.772 25 3.658 1 97.88 103 ALA A C 1
ATOM 775 O O . ALA A 1 103 ? 1.782 23.922 3.062 1 97.88 103 ALA A O 1
ATOM 776 N N . HIS A 1 104 ? 1.002 25.219 4.723 1 98.12 104 HIS A N 1
ATOM 777 C CA . HIS A 1 104 ? 0.064 24.25 5.285 1 98.12 104 HIS A CA 1
ATOM 778 C C . HIS A 1 104 ? -1.011 24.953 6.113 1 98.12 104 HIS A C 1
ATOM 780 O O . HIS A 1 104 ? -0.88 26.125 6.445 1 98.12 104 HIS A O 1
ATOM 786 N N . ALA A 1 105 ? -2.057 24.219 6.414 1 97.56 105 ALA A N 1
ATOM 787 C CA . ALA A 1 105 ? -3.111 24.688 7.305 1 97.56 105 ALA A CA 1
ATOM 788 C C . ALA A 1 105 ? -3.617 23.562 8.203 1 97.56 105 ALA A C 1
ATOM 790 O O . ALA A 1 105 ? -3.533 22.391 7.84 1 97.56 105 ALA A O 1
ATOM 791 N N . ALA A 1 106 ? -4.113 23.922 9.359 1 97.62 106 ALA A N 1
ATOM 792 C CA . ALA A 1 106 ? -4.715 22.906 10.227 1 97.62 106 ALA A CA 1
ATOM 793 C C . ALA A 1 106 ? -6.008 22.359 9.617 1 97.62 106 ALA A C 1
ATOM 795 O O . ALA A 1 106 ? -6.871 23.125 9.195 1 97.62 106 ALA A O 1
ATOM 796 N N . GLY A 1 107 ? -6.109 21.062 9.523 1 96.69 107 GLY A N 1
ATOM 797 C CA . GLY A 1 107 ? -7.391 20.453 9.18 1 96.69 107 GLY A CA 1
ATOM 798 C C . GLY A 1 107 ? -8.383 20.484 10.328 1 96.69 107 GLY A C 1
ATOM 799 O O . GLY A 1 107 ? -8.195 21.219 11.305 1 96.69 107 GLY A O 1
ATOM 800 N N . ASN A 1 108 ? -9.422 19.719 10.164 1 95.88 108 ASN A N 1
ATOM 801 C CA . ASN A 1 108 ? -10.461 19.672 11.188 1 95.88 108 ASN A CA 1
ATOM 802 C C . ASN A 1 108 ? -9.945 19.031 12.477 1 95.88 108 ASN A C 1
ATOM 804 O O . ASN A 1 108 ? -10.398 19.391 13.562 1 95.88 108 ASN A O 1
ATOM 808 N N . SER A 1 109 ? -9.016 18.125 12.391 1 94.62 109 SER A N 1
ATOM 809 C CA . SER A 1 109 ? -8.438 17.453 13.547 1 94.62 109 SER A CA 1
ATOM 810 C C . SER A 1 109 ? -7.371 18.312 14.219 1 94.62 109 SER A C 1
ATOM 812 O O . SER A 1 109 ? -6.863 17.969 15.289 1 94.62 109 SER A O 1
ATOM 814 N N . GLY A 1 110 ? -6.98 19.391 13.523 1 96.31 110 GLY A N 1
ATOM 815 C CA . GLY A 1 110 ? -5.887 20.219 14.008 1 96.31 110 GLY A CA 1
ATOM 816 C C . GLY A 1 110 ? -4.539 19.828 13.445 1 96.31 110 GLY A C 1
ATOM 817 O O . GLY A 1 110 ? -3.553 20.547 13.602 1 96.31 110 GLY A O 1
ATOM 818 N N . MET A 1 111 ? -4.441 18.719 12.805 1 98.25 111 MET A N 1
ATOM 819 C CA . MET A 1 111 ? -3.201 18.25 12.195 1 98.25 111 MET A CA 1
ATOM 820 C C . MET A 1 111 ? -2.934 18.984 10.875 1 98.25 111 MET A C 1
ATOM 822 O O . MET A 1 111 ? -3.869 19.406 10.195 1 98.25 111 MET A O 1
ATOM 826 N N . PRO A 1 112 ? -1.74 19.172 10.492 1 98.56 112 PRO A N 1
ATOM 827 C CA . PRO A 1 112 ? -1.413 19.984 9.312 1 98.56 112 PRO A CA 1
ATOM 828 C C . PRO A 1 112 ? -1.769 19.297 8 1 98.56 112 PRO A C 1
ATOM 830 O O . PRO A 1 112 ? -1.432 18.125 7.805 1 98.56 112 PRO A O 1
ATOM 833 N N . VAL A 1 113 ? -2.428 19.984 7.133 1 98.62 113 VAL A N 1
ATOM 834 C CA . VAL A 1 113 ? -2.674 19.625 5.742 1 98.62 113 VAL A CA 1
ATOM 835 C C . VAL A 1 113 ? -1.775 20.453 4.824 1 98.62 113 VAL A C 1
ATOM 837 O O . VAL A 1 113 ? -1.782 21.688 4.887 1 98.62 113 VAL A O 1
ATOM 840 N N . LEU A 1 114 ? -1.021 19.797 4.02 1 98.38 114 LEU A N 1
ATOM 841 C CA . LEU A 1 114 ? -0.051 20.484 3.168 1 98.38 114 LEU A CA 1
ATOM 842 C C . LEU A 1 114 ? -0.731 21.094 1.943 1 98.38 114 LEU A C 1
ATOM 844 O O . LEU A 1 114 ? -1.567 20.438 1.311 1 98.38 114 LEU A O 1
ATOM 848 N N . ASP A 1 115 ? -0.336 22.281 1.649 1 97.06 115 ASP A N 1
ATOM 849 C CA . ASP A 1 115 ? -0.845 22.906 0.434 1 97.06 115 ASP A CA 1
ATOM 850 C C . ASP A 1 115 ? -0.312 22.203 -0.812 1 97.06 115 ASP A C 1
ATOM 852 O O . ASP A 1 115 ? 0.858 21.812 -0.862 1 97.06 115 ASP A O 1
ATOM 856 N N . GLY A 1 116 ? -1.22 22.031 -1.788 1 95.62 116 GLY A N 1
ATOM 857 C CA . GLY A 1 116 ? -0.777 21.531 -3.078 1 95.62 116 GLY A CA 1
ATOM 858 C C . GLY A 1 116 ? -0.849 20.016 -3.188 1 95.62 116 GLY A C 1
ATOM 859 O O . GLY A 1 116 ? -0.644 19.453 -4.266 1 95.62 116 GLY A O 1
ATOM 860 N N . ALA A 1 117 ? -1.131 19.359 -2.062 1 97.56 117 ALA A N 1
ATOM 861 C CA . ALA A 1 117 ? -1.296 17.906 -2.129 1 97.56 117 ALA A CA 1
ATOM 862 C C . ALA A 1 117 ? -2.408 17.516 -3.1 1 97.56 117 ALA A C 1
ATOM 864 O O . ALA A 1 117 ? -3.434 18.203 -3.178 1 97.56 117 ALA A O 1
ATOM 865 N N . LEU A 1 118 ? -2.219 16.453 -3.818 1 98 118 LEU A N 1
ATOM 866 C CA . LEU A 1 118 ? -3.238 15.984 -4.746 1 98 118 LEU A CA 1
ATOM 867 C C . LEU A 1 118 ? -4.508 15.586 -4 1 98 118 LEU A C 1
ATOM 869 O O . LEU A 1 118 ? -5.617 15.789 -4.504 1 98 118 LEU A O 1
ATOM 873 N N . ALA A 1 119 ? -4.359 14.969 -2.895 1 98.5 119 ALA A N 1
ATOM 874 C CA . ALA A 1 119 ? -5.41 14.547 -1.976 1 98.5 119 ALA A CA 1
ATOM 875 C C . ALA A 1 119 ? -4.906 14.531 -0.535 1 98.5 119 ALA A C 1
ATOM 877 O O . ALA A 1 119 ? -3.699 14.523 -0.292 1 98.5 119 ALA A O 1
ATOM 878 N N . TRP A 1 120 ? -5.801 14.586 0.367 1 98.75 120 TRP A N 1
ATOM 879 C CA . TRP A 1 120 ? -5.445 14.445 1.775 1 98.75 120 TRP A CA 1
ATOM 880 C C . TRP A 1 120 ? -6.523 13.68 2.535 1 98.75 120 TRP A C 1
ATOM 882 O O . TRP A 1 120 ? -7.691 13.672 2.137 1 98.75 120 TRP A O 1
ATOM 892 N N . PHE A 1 121 ? -6.137 12.969 3.588 1 98.88 121 PHE A N 1
ATOM 893 C CA . PHE A 1 121 ? -6.992 12.164 4.453 1 98.88 121 PHE A CA 1
ATOM 894 C C . PHE A 1 121 ? -6.723 12.484 5.922 1 98.88 121 PHE A C 1
ATOM 896 O O . PHE A 1 121 ? -5.625 12.234 6.422 1 98.88 121 PHE A O 1
ATOM 903 N N . GLU A 1 122 ? -7.648 13.07 6.598 1 98.88 122 GLU A N 1
ATOM 904 C CA . GLU A 1 122 ? -7.559 13.203 8.047 1 98.88 122 GLU A CA 1
ATOM 905 C C . GLU A 1 122 ? -8.008 11.922 8.742 1 98.88 122 GLU A C 1
ATOM 907 O O . GLU A 1 122 ? -9.164 11.516 8.633 1 98.88 122 GLU A O 1
ATOM 912 N N . CYS A 1 123 ? -7.145 11.422 9.516 1 98.88 123 CYS A N 1
ATOM 913 C CA . CYS A 1 123 ? -7.375 10.07 10.023 1 98.88 123 CYS A CA 1
ATOM 914 C C . CYS A 1 123 ? -7.387 10.055 11.547 1 98.88 123 CYS A C 1
ATOM 916 O O . CYS A 1 123 ? -6.516 10.648 12.188 1 98.88 123 CYS A O 1
ATOM 918 N N . HIS A 1 124 ? -8.336 9.375 12.062 1 98.75 124 HIS A N 1
ATOM 919 C CA . HIS A 1 124 ? -8.258 8.883 13.43 1 98.75 124 HIS A CA 1
ATOM 920 C C . HIS A 1 124 ? -7.406 7.617 13.516 1 98.75 124 HIS A C 1
ATOM 922 O O . HIS A 1 124 ? -7.609 6.676 12.75 1 98.75 124 HIS A O 1
ATOM 928 N N . ASN A 1 125 ? -6.465 7.633 14.312 1 98.19 125 ASN A N 1
ATOM 929 C CA . ASN A 1 125 ? -5.551 6.512 14.5 1 98.19 125 ASN A CA 1
ATOM 930 C C . ASN A 1 125 ? -6.246 5.328 15.164 1 98.19 125 ASN A C 1
ATOM 932 O O . ASN A 1 125 ? -6.254 5.215 16.391 1 98.19 125 ASN A O 1
ATOM 936 N N . ARG A 1 126 ? -6.688 4.406 14.422 1 97.94 126 ARG A N 1
ATOM 937 C CA . ARG A 1 126 ? -7.645 3.383 14.828 1 97.94 126 ARG A CA 1
ATOM 938 C C . ARG A 1 126 ? -6.93 2.164 15.406 1 97.94 126 ARG A C 1
ATOM 940 O O . ARG A 1 126 ? -7.266 1.701 16.5 1 97.94 126 ARG A O 1
ATOM 947 N N . SER A 1 127 ? -6.047 1.535 14.625 1 98.25 127 SER A N 1
ATOM 948 C CA . SER A 1 127 ? -5.34 0.317 15.008 1 98.25 127 SER A CA 1
ATOM 949 C C . SER A 1 127 ? -3.846 0.43 14.719 1 98.25 127 SER A C 1
ATOM 951 O O . SER A 1 127 ? -3.432 1.231 13.875 1 98.25 127 SER A O 1
ATOM 953 N N . ARG A 1 128 ? -3.078 -0.327 15.484 1 98.56 128 ARG A N 1
ATOM 954 C CA . ARG A 1 128 ? -1.641 -0.47 15.273 1 98.56 128 ARG A CA 1
ATOM 955 C C . ARG A 1 128 ? -1.213 -1.93 15.391 1 98.56 128 ARG A C 1
ATOM 957 O O . ARG A 1 128 ? -1.617 -2.627 16.328 1 98.56 128 ARG A O 1
ATOM 964 N N . TYR A 1 129 ? -0.419 -2.412 14.469 1 98.75 129 TYR A N 1
ATOM 965 C CA . TYR A 1 129 ? 0.093 -3.777 14.492 1 98.75 129 TYR A CA 1
ATOM 966 C C . TYR A 1 129 ? 1.606 -3.797 14.312 1 98.75 129 TYR A C 1
ATOM 968 O O . TYR A 1 129 ? 2.123 -3.381 13.273 1 98.75 129 TYR A O 1
ATOM 976 N N . ASP A 1 130 ? 2.299 -4.309 15.32 1 98.75 130 ASP A N 1
ATOM 977 C CA . ASP A 1 130 ? 3.736 -4.512 15.164 1 98.75 130 ASP A CA 1
ATOM 978 C C . ASP A 1 130 ? 4.027 -5.703 14.258 1 98.75 130 ASP A C 1
ATOM 980 O O . ASP A 1 130 ? 3.551 -6.812 14.508 1 98.75 130 ASP A O 1
ATOM 984 N N . GLU A 1 131 ? 4.773 -5.48 13.18 1 98.75 131 GLU A N 1
ATOM 985 C CA . GLU A 1 131 ? 5.188 -6.516 12.242 1 98.75 131 GLU A CA 1
ATOM 986 C C . GLU A 1 131 ? 6.641 -6.328 11.82 1 98.75 131 GLU A C 1
ATOM 988 O O . GLU A 1 131 ? 6.957 -5.434 11.031 1 98.75 131 GLU A O 1
ATOM 993 N N . GLY A 1 132 ? 7.539 -7.195 12.328 1 98.62 132 GLY A N 1
ATOM 994 C CA . GLY A 1 132 ? 8.961 -7.066 12.031 1 98.62 132 GLY A CA 1
ATOM 995 C C . GLY A 1 132 ? 9.555 -5.766 12.531 1 98.62 132 GLY A C 1
ATOM 996 O O . GLY A 1 132 ? 9.43 -5.43 13.711 1 98.62 132 GLY A O 1
ATOM 997 N N . ASP A 1 133 ? 10.117 -5.086 11.602 1 98.81 133 ASP A N 1
ATOM 998 C CA . ASP A 1 133 ? 10.828 -3.867 11.992 1 98.81 133 ASP A CA 1
ATOM 999 C C . ASP A 1 133 ? 9.953 -2.633 11.781 1 98.81 133 ASP A C 1
ATOM 1001 O O . ASP A 1 133 ? 10.438 -1.503 11.844 1 98.81 133 ASP A O 1
ATOM 1005 N N . HIS A 1 134 ? 8.648 -2.82 11.539 1 98.75 134 HIS A N 1
ATOM 1006 C CA . HIS A 1 134 ? 7.719 -1.713 11.344 1 98.75 134 HIS A CA 1
ATOM 1007 C C . HIS A 1 134 ? 6.469 -1.886 12.203 1 98.75 134 HIS A C 1
ATOM 1009 O O . HIS A 1 134 ? 6.199 -2.979 12.703 1 98.75 134 HIS A O 1
ATOM 1015 N N . VAL A 1 135 ? 5.781 -0.814 12.367 1 98.88 135 VAL A N 1
ATOM 1016 C CA . VAL A 1 135 ? 4.402 -0.795 12.844 1 98.88 135 VAL A CA 1
ATOM 1017 C C . VAL A 1 135 ? 3.467 -0.403 11.703 1 98.88 135 VAL A C 1
ATOM 1019 O O . VAL A 1 135 ? 3.768 0.512 10.93 1 98.88 135 VAL A O 1
ATOM 1022 N N . ILE A 1 136 ? 2.363 -1.166 11.539 1 98.88 136 ILE A N 1
ATOM 1023 C CA . ILE A 1 136 ? 1.287 -0.825 10.609 1 98.88 136 ILE A CA 1
ATOM 1024 C C . ILE A 1 136 ? 0.232 0.01 11.328 1 98.88 136 ILE A C 1
ATOM 1026 O O . ILE A 1 136 ? -0.307 -0.41 12.359 1 98.88 136 ILE A O 1
ATOM 1030 N N . PHE A 1 137 ? -0.038 1.192 10.836 1 98.88 137 PHE A N 1
ATOM 1031 C CA . PHE A 1 137 ? -1.123 2.039 11.32 1 98.88 137 PHE A CA 1
ATOM 1032 C C . PHE A 1 137 ? -2.354 1.899 10.43 1 98.88 137 PHE A C 1
ATOM 1034 O O . PHE A 1 137 ? -2.256 1.976 9.203 1 98.88 137 PHE A O 1
ATOM 1041 N N . VAL A 1 138 ? -3.471 1.662 11.023 1 98.94 138 VAL A N 1
ATOM 1042 C CA . VAL A 1 138 ? -4.75 1.759 10.328 1 98.94 138 VAL A CA 1
ATOM 1043 C C . VAL A 1 138 ? -5.496 3.01 10.789 1 98.94 138 VAL A C 1
ATOM 1045 O O . VAL A 1 138 ? -5.711 3.203 11.984 1 98.94 138 VAL A O 1
ATOM 1048 N N . GLY A 1 139 ? -5.773 3.822 9.844 1 98.88 139 GLY A N 1
ATOM 1049 C CA . GLY A 1 139 ? -6.5 5.047 10.133 1 98.88 139 GLY A CA 1
ATOM 1050 C C . GLY A 1 139 ? -7.926 5.031 9.609 1 98.88 139 GLY A C 1
ATOM 1051 O O . GLY A 1 139 ? -8.18 4.566 8.492 1 98.88 139 GLY A O 1
ATOM 1052 N N . GLU A 1 140 ? -8.812 5.484 10.422 1 98.88 140 GLU A N 1
ATOM 1053 C CA . GLU A 1 140 ? -10.18 5.711 9.977 1 98.88 140 GLU A CA 1
ATOM 1054 C C . GLU A 1 140 ? -10.375 7.152 9.508 1 98.88 140 GLU A C 1
ATOM 1056 O O . GLU A 1 140 ? -10.211 8.094 10.289 1 98.88 140 GLU A O 1
ATOM 1061 N N . VAL A 1 141 ? -10.75 7.297 8.25 1 98.94 141 VAL A N 1
ATOM 1062 C CA . VAL A 1 141 ? -10.766 8.617 7.629 1 98.94 141 VAL A CA 1
ATOM 1063 C C . VAL A 1 141 ? -12.023 9.375 8.062 1 98.94 141 VAL A C 1
ATOM 1065 O O . VAL A 1 141 ? -13.141 8.883 7.879 1 98.94 141 VAL A O 1
ATOM 1068 N N . GLU A 1 142 ? -11.781 10.531 8.586 1 98.75 142 GLU A N 1
ATOM 1069 C CA . GLU A 1 142 ? -12.883 11.383 9.016 1 98.75 142 GLU A CA 1
ATOM 1070 C C . GLU A 1 142 ? -13.219 12.43 7.953 1 98.75 142 GLU A C 1
ATOM 1072 O O . GLU A 1 142 ? -14.383 12.812 7.801 1 98.75 142 GLU A O 1
ATOM 1077 N N . ARG A 1 143 ? -12.148 12.922 7.328 1 98.5 143 ARG A N 1
ATOM 1078 C CA . ARG A 1 143 ? -12.242 13.914 6.262 1 98.5 143 ARG A CA 1
ATOM 1079 C C . ARG A 1 143 ? -11.234 13.625 5.156 1 98.5 143 ARG A C 1
ATOM 1081 O O . ARG A 1 143 ? -10.117 13.172 5.426 1 98.5 143 ARG A O 1
ATOM 1088 N N . CYS A 1 144 ? -11.656 13.891 3.943 1 98.5 144 CYS A N 1
ATOM 1089 C CA . CYS A 1 144 ? -10.711 13.812 2.84 1 98.5 144 CYS A CA 1
ATOM 1090 C C . CYS A 1 144 ? -11.047 14.828 1.755 1 98.5 144 CYS A C 1
ATOM 1092 O O . CYS A 1 144 ? -12.141 15.406 1.755 1 98.5 144 CYS A O 1
ATOM 1094 N N . GLY A 1 145 ? -10.094 15.078 0.971 1 96.88 145 GLY A N 1
ATOM 1095 C CA . GLY A 1 145 ? -10.281 16 -0.142 1 96.88 145 GLY A CA 1
ATOM 1096 C C . GLY A 1 145 ? -9.273 15.797 -1.255 1 96.88 145 GLY A C 1
ATOM 1097 O O . GLY A 1 145 ? -8.305 15.055 -1.095 1 96.88 145 GLY A O 1
ATOM 1098 N N . VAL A 1 146 ? -9.617 16.391 -2.391 1 96.69 146 VAL A N 1
ATOM 1099 C CA . VAL A 1 146 ? -8.742 16.375 -3.557 1 96.69 146 VAL A CA 1
ATOM 1100 C C . VAL A 1 146 ? -8.477 17.812 -4.012 1 96.69 146 VAL A C 1
ATOM 1102 O O . VAL A 1 146 ? -9.266 18.719 -3.723 1 96.69 146 VAL A O 1
ATOM 1105 N N . ARG A 1 147 ? -7.34 17.906 -4.559 1 87.06 147 ARG A N 1
ATOM 1106 C CA . ARG A 1 147 ? -7.023 19.172 -5.211 1 87.06 147 ARG A CA 1
ATOM 1107 C C . ARG A 1 147 ? -8.109 19.547 -6.215 1 87.06 147 ARG A C 1
ATOM 1109 O O . ARG A 1 147 ? -8.695 18.688 -6.867 1 87.06 147 ARG A O 1
ATOM 1116 N N . ALA A 1 148 ? -8.398 20.828 -6.223 1 80.06 148 ALA A N 1
ATOM 1117 C CA . ALA A 1 148 ? -9.445 21.312 -7.121 1 80.06 148 ALA A CA 1
ATOM 1118 C C . ALA A 1 148 ? -9.164 20.891 -8.562 1 80.06 148 ALA A C 1
ATOM 1120 O O . ALA A 1 148 ? -8.008 20.844 -8.984 1 80.06 148 ALA A O 1
ATOM 1121 N N . GLU A 1 149 ? -10.148 20.516 -9.195 1 66.62 149 GLU A N 1
ATOM 1122 C CA . GLU A 1 149 ? -10.102 19.984 -10.555 1 66.62 149 GLU A CA 1
ATOM 1123 C C . GLU A 1 149 ? -9.359 20.938 -11.484 1 66.62 149 GLU A C 1
ATOM 1125 O O . GLU A 1 149 ? -8.664 20.5 -12.406 1 66.62 149 GLU A O 1
ATOM 1130 N N . SER A 1 150 ? -9.633 22.141 -11.281 1 67.38 150 SER A N 1
ATOM 1131 C CA . SER A 1 150 ? -8.984 23.125 -12.133 1 67.38 150 SER A CA 1
ATOM 1132 C C . SER A 1 150 ? -7.465 23.078 -11.992 1 67.38 150 SER A C 1
ATOM 1134 O O . SER A 1 150 ? -6.738 23.609 -12.828 1 67.38 150 SER A O 1
ATOM 1136 N N . ASP A 1 151 ? -7.008 22.25 -11.242 1 74.56 151 ASP A N 1
ATOM 1137 C CA . ASP A 1 151 ? -5.586 22.172 -10.914 1 74.56 151 ASP A CA 1
ATOM 1138 C C . ASP A 1 151 ? -5.086 20.734 -10.938 1 74.56 151 ASP A C 1
ATOM 1140 O O . ASP A 1 151 ? -4.352 20.312 -10.047 1 74.56 151 ASP A O 1
ATOM 1144 N N . THR A 1 152 ? -5.527 20.094 -12 1 79.12 152 THR A N 1
ATOM 1145 C CA . THR A 1 152 ? -5.078 18.703 -12.109 1 79.12 152 THR A CA 1
ATOM 1146 C C . THR A 1 152 ? -3.561 18.641 -12.242 1 79.12 152 THR A C 1
ATOM 1148 O O . THR A 1 152 ? -2.953 19.484 -12.898 1 79.12 152 THR A O 1
ATOM 1151 N N . ALA A 1 153 ? -2.975 17.797 -11.523 1 90.88 153 ALA A N 1
ATOM 1152 C CA . ALA A 1 153 ? -1.532 17.562 -11.562 1 90.88 153 ALA A CA 1
ATOM 1153 C C . ALA A 1 153 ? -1.207 16.078 -11.516 1 90.88 153 ALA A C 1
ATOM 1155 O O . ALA A 1 153 ? -1.935 15.297 -10.898 1 90.88 153 ALA A O 1
ATOM 1156 N N . PRO A 1 154 ? -0.178 15.711 -12.25 1 94.31 154 PRO A N 1
ATOM 1157 C CA . PRO A 1 154 ? 0.241 14.312 -12.156 1 94.31 154 PRO A CA 1
ATOM 1158 C C . PRO A 1 154 ? 0.766 13.945 -10.773 1 94.31 154 PRO A C 1
ATOM 1160 O O . PRO A 1 154 ? 1.265 14.812 -10.047 1 94.31 154 PRO A O 1
ATOM 1163 N N . PRO A 1 155 ? 0.586 12.688 -10.438 1 97.94 155 PRO A N 1
ATOM 1164 C CA . PRO A 1 155 ? 1.135 12.258 -9.148 1 97.94 155 PRO A CA 1
ATOM 1165 C C . PRO A 1 155 ? 2.65 12.078 -9.188 1 97.94 155 PRO A C 1
ATOM 1167 O O . PRO A 1 155 ? 3.223 11.828 -10.25 1 97.94 155 PRO A O 1
ATOM 1170 N N . LEU A 1 156 ? 3.301 12.281 -8.062 1 98.5 156 LEU A N 1
ATOM 1171 C CA . LEU A 1 156 ? 4.668 11.805 -7.867 1 98.5 156 LEU A CA 1
ATOM 1172 C C . LEU A 1 156 ? 4.695 10.297 -7.672 1 98.5 156 LEU A C 1
ATOM 1174 O O . LEU A 1 156 ? 3.99 9.766 -6.812 1 98.5 156 LEU A O 1
ATOM 1178 N N . VAL A 1 157 ? 5.473 9.617 -8.539 1 98.75 157 VAL A N 1
ATOM 1179 C CA . VAL A 1 157 ? 5.535 8.156 -8.484 1 98.75 157 VAL A CA 1
ATOM 1180 C C . VAL A 1 157 ? 6.961 7.715 -8.172 1 98.75 157 VAL A C 1
ATOM 1182 O O . VAL A 1 157 ? 7.922 8.258 -8.719 1 98.75 157 VAL A O 1
ATOM 1185 N N . PHE A 1 158 ? 7.102 6.762 -7.27 1 98.62 158 PHE A N 1
ATOM 1186 C CA . PHE A 1 158 ? 8.375 6.156 -6.914 1 98.62 158 PHE A CA 1
ATOM 1187 C C . PHE A 1 158 ? 8.477 4.742 -7.473 1 98.62 158 PHE A C 1
ATOM 1189 O O . PHE A 1 158 ? 7.574 3.926 -7.281 1 98.62 158 PHE A O 1
ATOM 1196 N N . HIS A 1 159 ? 9.523 4.43 -8.172 1 98.31 159 HIS A N 1
ATOM 1197 C CA . HIS A 1 159 ? 9.758 3.129 -8.789 1 98.31 159 HIS A CA 1
ATOM 1198 C C . HIS A 1 159 ? 11.242 2.906 -9.055 1 98.31 159 HIS A C 1
ATOM 1200 O O . HIS A 1 159 ? 11.93 3.793 -9.57 1 98.31 159 HIS A O 1
ATOM 1206 N N . GLY A 1 160 ? 11.703 1.741 -8.672 1 96 160 GLY A N 1
ATOM 1207 C CA . GLY A 1 160 ? 13.086 1.385 -8.961 1 96 160 GLY A CA 1
ATOM 1208 C C . GLY A 1 160 ? 14.086 2.344 -8.352 1 96 160 GLY A C 1
ATOM 1209 O O . GLY A 1 160 ? 15.117 2.645 -8.961 1 96 160 GLY A O 1
ATOM 1210 N N . GLY A 1 161 ? 13.781 2.939 -7.32 1 96.12 161 GLY A N 1
ATOM 1211 C CA . GLY A 1 161 ? 14.688 3.848 -6.637 1 96.12 161 GLY A CA 1
ATOM 1212 C C . GLY A 1 161 ? 14.664 5.25 -7.211 1 96.12 161 GLY A C 1
ATOM 1213 O O . GLY A 1 161 ? 15.469 6.102 -6.812 1 96.12 161 GLY A O 1
ATOM 1214 N N . GLY A 1 162 ? 13.766 5.473 -8.141 1 96.88 162 GLY A N 1
ATOM 1215 C CA . GLY A 1 162 ? 13.68 6.781 -8.773 1 96.88 162 GLY A CA 1
ATOM 1216 C C . GLY A 1 162 ? 12.273 7.352 -8.773 1 96.88 162 GLY A C 1
ATOM 1217 O O . GLY A 1 162 ? 11.32 6.672 -8.391 1 96.88 162 GLY A O 1
ATOM 1218 N N . PHE A 1 163 ? 12.188 8.617 -9.219 1 97.88 163 PHE A N 1
ATOM 1219 C CA . PHE A 1 163 ? 10.906 9.32 -9.258 1 97.88 163 PHE A CA 1
ATOM 1220 C C . PHE A 1 163 ? 10.445 9.516 -10.703 1 97.88 163 PHE A C 1
ATOM 1222 O O . PHE A 1 163 ? 11.258 9.75 -11.594 1 97.88 163 PHE A O 1
ATOM 1229 N N . HIS A 1 164 ? 9.172 9.391 -10.828 1 97.75 164 HIS A N 1
ATOM 1230 C CA . HIS A 1 164 ? 8.586 9.383 -12.164 1 97.75 164 HIS A CA 1
ATOM 1231 C C . HIS A 1 164 ? 7.25 10.109 -12.188 1 97.75 164 HIS A C 1
ATOM 1233 O O . HIS A 1 164 ? 6.617 10.289 -11.141 1 97.75 164 HIS A O 1
ATOM 1239 N N . GLY A 1 165 ? 6.879 10.578 -13.375 1 96.19 165 GLY A N 1
ATOM 1240 C CA . GLY A 1 165 ? 5.496 10.898 -13.695 1 96.19 165 GLY A CA 1
ATOM 1241 C C . GLY A 1 165 ? 4.781 9.773 -14.422 1 96.19 165 GLY A C 1
ATOM 1242 O O . GLY A 1 165 ? 5.27 8.641 -14.461 1 96.19 165 GLY A O 1
ATOM 1243 N N . LEU A 1 166 ? 3.615 10.109 -14.875 1 95.94 166 LEU A N 1
ATOM 1244 C CA . LEU A 1 166 ? 2.812 9.086 -15.539 1 95.94 166 LEU A CA 1
ATOM 1245 C C . LEU A 1 166 ? 2.691 9.375 -17.031 1 95.94 166 LEU A C 1
ATOM 1247 O O . LEU A 1 166 ? 2.758 10.539 -17.453 1 95.94 166 LEU A O 1
ATOM 1251 N N . THR A 1 167 ? 2.568 8.344 -17.75 1 92.81 167 THR A N 1
ATOM 1252 C CA . THR A 1 167 ? 2.186 8.406 -19.156 1 92.81 167 THR A CA 1
ATOM 1253 C C . THR A 1 167 ? 1.007 7.48 -19.438 1 92.81 167 THR A C 1
ATOM 1255 O O . THR A 1 167 ? 0.958 6.359 -18.922 1 92.81 167 THR A O 1
ATOM 1258 N N . PRO A 1 168 ? 0.005 7.992 -20.156 1 87.5 168 PRO A N 1
ATOM 1259 C CA . PRO A 1 168 ? -1.126 7.113 -20.453 1 87.5 168 PRO A CA 1
ATOM 1260 C C . PRO A 1 168 ? -0.711 5.859 -21.219 1 87.5 168 PRO A C 1
ATOM 1262 O O . PRO A 1 168 ? 0.208 5.906 -22.031 1 87.5 168 PRO A O 1
ATOM 1265 N N . LEU A 1 169 ? -1.306 4.691 -20.812 1 87.5 169 LEU A N 1
ATOM 1266 C CA . LEU A 1 169 ? -1.104 3.492 -21.609 1 87.5 169 LEU A CA 1
ATOM 1267 C C . LEU A 1 169 ? -2.08 3.451 -22.781 1 87.5 169 LEU A C 1
ATOM 1269 O O . LEU A 1 169 ? -3.223 3.898 -22.656 1 87.5 169 LEU A O 1
ATOM 1273 N N . MET B 1 1 ? -10.492 4.453 24.266 1 49.31 1 MET B N 1
ATOM 1274 C CA . MET B 1 1 ? -9.859 4.828 23 1 49.31 1 MET B CA 1
ATOM 1275 C C . MET B 1 1 ? -10.828 5.621 22.125 1 49.31 1 MET B C 1
ATOM 1277 O O . MET B 1 1 ? -11.969 5.203 21.922 1 49.31 1 MET B O 1
ATOM 1281 N N . SER B 1 2 ? -10.602 6.938 21.922 1 76 2 SER B N 1
ATOM 1282 C CA . SER B 1 2 ? -11.602 7.797 21.297 1 76 2 SER B CA 1
ATOM 1283 C C . SER B 1 2 ? -11.977 7.293 19.922 1 76 2 SER B C 1
ATOM 1285 O O . SER B 1 2 ? -11.188 6.617 19.25 1 76 2 SER B O 1
ATOM 1287 N N . HIS B 1 3 ? -13.234 7.203 19.625 1 89.5 3 HIS B N 1
ATOM 1288 C CA . HIS B 1 3 ? -13.797 6.777 18.344 1 89.5 3 HIS B CA 1
ATOM 1289 C C . HIS B 1 3 ? -13.648 7.871 17.297 1 89.5 3 HIS B C 1
ATOM 1291 O O . HIS B 1 3 ? -13.57 9.055 17.625 1 89.5 3 HIS B O 1
ATOM 1297 N N . ALA B 1 4 ? -13.523 7.438 16.078 1 96.5 4 ALA B N 1
ATOM 1298 C CA . ALA B 1 4 ? -13.453 8.383 14.969 1 96.5 4 ALA B CA 1
ATOM 1299 C C . ALA B 1 4 ? -14.758 9.156 14.828 1 96.5 4 ALA B C 1
ATOM 1301 O O . ALA B 1 4 ? -15.836 8.617 15.078 1 96.5 4 ALA B O 1
ATOM 1302 N N . ASN B 1 5 ? -14.656 10.422 14.445 1 96.69 5 ASN B N 1
ATOM 1303 C CA . ASN B 1 5 ? -15.836 11.148 14 1 96.69 5 ASN B CA 1
ATOM 1304 C C . ASN B 1 5 ? -16.406 10.57 12.711 1 96.69 5 ASN B C 1
ATOM 1306 O O . ASN B 1 5 ? -15.656 10.039 11.883 1 96.69 5 ASN B O 1
ATOM 1310 N N . PRO B 1 6 ? -17.719 10.656 12.531 1 96.88 6 PRO B N 1
ATOM 1311 C CA . PRO B 1 6 ? -18.281 10.188 11.266 1 96.88 6 PRO B CA 1
ATOM 1312 C C . PRO B 1 6 ? -17.719 10.938 10.062 1 96.88 6 PRO B C 1
ATOM 1314 O O . PRO B 1 6 ? -17.469 12.148 10.133 1 96.88 6 PRO B O 1
ATOM 1317 N N . PRO B 1 7 ? -17.516 10.227 9.039 1 97.62 7 PRO B N 1
ATOM 1318 C CA . PRO B 1 7 ? -17.016 10.914 7.844 1 97.62 7 PRO B CA 1
ATOM 1319 C C . PRO B 1 7 ? -18.016 11.945 7.301 1 97.62 7 PRO B C 1
ATOM 1321 O O . PRO B 1 7 ? -19.234 11.75 7.406 1 97.62 7 PRO B O 1
ATOM 1324 N N . ASP B 1 8 ? -17.516 12.945 6.715 1 97.62 8 ASP B N 1
ATOM 1325 C CA . ASP B 1 8 ? -18.344 13.969 6.102 1 97.62 8 ASP B CA 1
ATOM 1326 C C . ASP B 1 8 ? -18.344 13.852 4.578 1 97.62 8 ASP B C 1
ATOM 1328 O O . ASP B 1 8 ? -18.422 14.859 3.871 1 97.62 8 ASP B O 1
ATOM 1332 N N . PHE B 1 9 ? -18.047 12.797 4.039 1 98.25 9 PHE B N 1
ATOM 1333 C CA . PHE B 1 9 ? -17.984 12.5 2.613 1 98.25 9 PHE B CA 1
ATOM 1334 C C . PHE B 1 9 ? -18.703 11.203 2.291 1 98.25 9 PHE B C 1
ATOM 1336 O O . PHE B 1 9 ? -18.953 10.383 3.18 1 98.25 9 PHE B O 1
ATOM 1343 N N . ASP B 1 10 ? -19.047 10.977 1.025 1 98 10 ASP B N 1
ATOM 1344 C CA . ASP B 1 10 ? -19.641 9.711 0.606 1 98 10 ASP B CA 1
ATOM 1345 C C . ASP B 1 10 ? -18.594 8.812 -0.057 1 98 10 ASP B C 1
ATOM 1347 O O . ASP B 1 10 ? -17.438 9.188 -0.184 1 98 10 ASP B O 1
ATOM 1351 N N . SER B 1 11 ? -19.016 7.676 -0.453 1 97.81 11 SER B N 1
ATOM 1352 C CA . SER B 1 11 ? -18.109 6.664 -0.986 1 97.81 11 SER B CA 1
ATOM 1353 C C . SER B 1 11 ? -17.469 7.129 -2.289 1 97.81 11 SER B C 1
ATOM 1355 O O . SER B 1 11 ? -16.312 6.793 -2.572 1 97.81 11 SER B O 1
ATOM 1357 N N . ALA B 1 12 ? -18.172 7.859 -3.062 1 97.75 12 ALA B N 1
ATOM 1358 C CA . ALA B 1 12 ? -17.641 8.344 -4.328 1 97.75 12 ALA B CA 1
ATOM 1359 C C . ALA B 1 12 ? -16.484 9.32 -4.102 1 97.75 12 ALA B C 1
ATOM 1361 O O . ALA B 1 12 ? -15.445 9.219 -4.75 1 97.75 12 ALA B O 1
ATOM 1362 N N . ALA B 1 13 ? -16.688 10.211 -3.16 1 97.94 13 ALA B N 1
ATOM 1363 C CA . ALA B 1 13 ? -15.641 11.172 -2.828 1 97.94 13 ALA B CA 1
ATOM 1364 C C . ALA B 1 13 ? -14.414 10.469 -2.252 1 97.94 13 ALA B C 1
ATOM 1366 O O . ALA B 1 13 ? -13.281 10.844 -2.555 1 97.94 13 ALA B O 1
ATOM 1367 N N . PHE B 1 14 ? -14.727 9.484 -1.509 1 98.62 14 PHE B N 1
ATOM 1368 C CA . PHE B 1 14 ? -13.625 8.734 -0.916 1 98.62 14 PHE B CA 1
ATOM 1369 C C . PHE B 1 14 ? -12.82 8.016 -1.991 1 98.62 14 PHE B C 1
ATOM 1371 O O . PHE B 1 14 ? -11.586 8.07 -1.993 1 98.62 14 PHE B O 1
ATOM 1378 N N . ARG B 1 15 ? -13.469 7.41 -2.883 1 98.38 15 ARG B N 1
ATOM 1379 C CA . ARG B 1 15 ? -12.797 6.695 -3.969 1 98.38 15 ARG B CA 1
ATOM 1380 C C . ARG B 1 15 ? -12.008 7.656 -4.848 1 98.38 15 ARG B C 1
ATOM 1382 O O . ARG B 1 15 ? -10.914 7.324 -5.309 1 98.38 15 ARG B O 1
ATOM 1389 N N . GLN B 1 16 ? -12.578 8.797 -5.055 1 97.25 16 GLN B N 1
ATOM 1390 C CA . GLN B 1 16 ? -11.875 9.789 -5.855 1 97.25 16 GLN B CA 1
ATOM 1391 C C . GLN B 1 16 ? -10.578 10.227 -5.18 1 97.25 16 GLN B C 1
ATOM 1393 O O . GLN B 1 16 ? -9.539 10.344 -5.836 1 97.25 16 GLN B O 1
ATOM 1398 N N . ALA B 1 17 ? -10.625 10.453 -3.893 1 98.5 17 ALA B N 1
ATOM 1399 C CA . ALA B 1 17 ? -9.43 10.844 -3.141 1 98.5 17 ALA B CA 1
ATOM 1400 C C . ALA B 1 17 ? -8.391 9.727 -3.15 1 98.5 17 ALA B C 1
ATOM 1402 O O . ALA B 1 17 ? -7.207 9.977 -3.412 1 98.5 17 ALA B O 1
ATOM 1403 N N . LEU B 1 18 ? -8.875 8.492 -2.918 1 98.75 18 LEU B N 1
ATOM 1404 C CA . LEU B 1 18 ? -7.961 7.359 -2.93 1 98.75 18 LEU B CA 1
ATOM 1405 C C . LEU B 1 18 ? -7.301 7.203 -4.297 1 98.75 18 LEU B C 1
ATOM 1407 O O . LEU B 1 18 ? -6.125 6.844 -4.387 1 98.75 18 LEU B O 1
ATOM 1411 N N . GLY B 1 19 ? -8.055 7.516 -5.309 1 98.19 19 GLY B N 1
ATOM 1412 C CA . GLY B 1 19 ? -7.574 7.363 -6.672 1 98.19 19 GLY B CA 1
ATOM 1413 C C . GLY B 1 19 ? -6.434 8.305 -7.008 1 98.19 19 GLY B C 1
ATOM 1414 O O . GLY B 1 19 ? -5.773 8.148 -8.039 1 98.19 19 GLY B O 1
ATOM 1415 N N . GLN B 1 20 ? -6.141 9.266 -6.156 1 98.19 20 GLN B N 1
ATOM 1416 C CA . GLN B 1 20 ? -5.055 10.203 -6.414 1 98.19 20 GLN B CA 1
ATOM 1417 C C . GLN B 1 20 ? -3.707 9.609 -6.016 1 98.19 20 GLN B C 1
ATOM 1419 O O . GLN B 1 20 ? -2.656 10.164 -6.352 1 98.19 20 GLN B O 1
ATOM 1424 N N . PHE B 1 21 ? -3.697 8.539 -5.336 1 98.69 21 PHE B N 1
ATOM 1425 C CA . PHE B 1 21 ? -2.479 7.812 -5 1 98.69 21 PHE B CA 1
ATOM 1426 C C . PHE B 1 21 ? -2.203 6.715 -6.02 1 98.69 21 PHE B C 1
ATOM 1428 O O . PHE B 1 21 ? -2.963 5.746 -6.121 1 98.69 21 PHE B O 1
ATOM 1435 N N . ALA B 1 22 ? -1.122 6.84 -6.699 1 98.75 22 ALA B N 1
ATOM 1436 C CA . ALA B 1 22 ? -0.767 5.859 -7.727 1 98.75 22 ALA B CA 1
ATOM 1437 C C . ALA B 1 22 ? -0.229 4.578 -7.098 1 98.75 22 ALA B C 1
ATOM 1439 O O . ALA B 1 22 ? 0.513 4.625 -6.113 1 98.75 22 ALA B O 1
ATOM 1440 N N . THR B 1 23 ? -0.558 3.488 -7.707 1 98.75 23 THR B N 1
ATOM 1441 C CA . THR B 1 23 ? -0.031 2.201 -7.266 1 98.75 23 THR B CA 1
ATOM 1442 C C . THR B 1 23 ? 0.388 1.35 -8.461 1 98.75 23 THR B C 1
ATOM 1444 O O . THR B 1 23 ? -0.156 1.5 -9.562 1 98.75 23 THR B O 1
ATOM 1447 N N . GLY B 1 24 ? 1.381 0.459 -8.234 1 98.81 24 GLY B N 1
ATOM 1448 C CA . GLY B 1 24 ? 1.499 -0.687 -9.125 1 98.81 24 GLY B CA 1
ATOM 1449 C C . GLY B 1 24 ? 0.304 -1.619 -9.062 1 98.81 24 GLY B C 1
ATOM 1450 O O . GLY B 1 24 ? -0.676 -1.332 -8.367 1 98.81 24 GLY B O 1
ATOM 1451 N N . VAL B 1 25 ? 0.387 -2.666 -9.867 1 98.88 25 VAL B N 1
ATOM 1452 C CA . VAL B 1 25 ? -0.667 -3.674 -9.906 1 98.88 25 VAL B CA 1
ATOM 1453 C C . VAL B 1 25 ? -0.06 -5.066 -9.74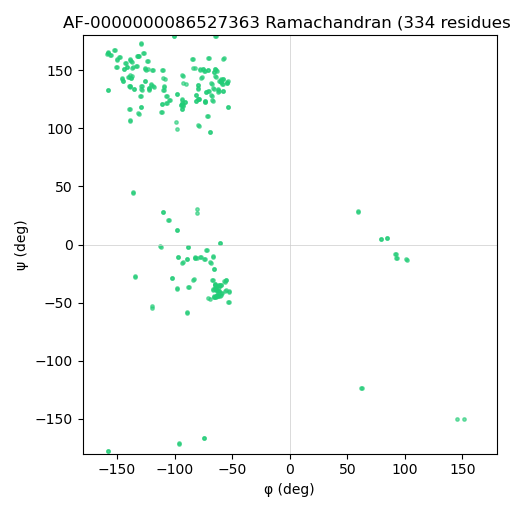2 1 98.88 25 VAL B C 1
ATOM 1455 O O . VAL B 1 25 ? 0.982 -5.371 -10.32 1 98.88 25 VAL B O 1
ATOM 1458 N N . THR B 1 26 ? -0.722 -5.887 -8.914 1 98.94 26 THR B N 1
ATOM 1459 C CA . THR B 1 26 ? -0.283 -7.266 -8.719 1 98.94 26 THR B CA 1
ATOM 1460 C C . THR B 1 26 ? -1.407 -8.242 -9.055 1 98.94 26 THR B C 1
ATOM 1462 O O . THR B 1 26 ? -2.572 -7.848 -9.141 1 98.94 26 THR B O 1
ATOM 1465 N N . VAL B 1 27 ? -1.059 -9.438 -9.344 1 98.94 27 VAL B N 1
ATOM 1466 C CA . VAL B 1 27 ? -1.936 -10.602 -9.203 1 98.94 27 VAL B CA 1
ATOM 1467 C C . VAL B 1 27 ? -1.433 -11.5 -8.078 1 98.94 27 VAL B C 1
ATOM 1469 O O . VAL B 1 27 ? -0.284 -11.945 -8.102 1 98.94 27 VAL B O 1
ATOM 1472 N N . ILE B 1 28 ? -2.248 -11.719 -7.113 1 98.94 28 ILE B N 1
ATOM 1473 C CA . ILE B 1 28 ? -1.915 -12.633 -6.031 1 98.94 28 ILE B CA 1
ATOM 1474 C C . ILE B 1 28 ? -2.469 -14.023 -6.344 1 98.94 28 ILE B C 1
ATOM 1476 O O . ILE B 1 28 ? -3.664 -14.18 -6.609 1 98.94 28 ILE B O 1
ATOM 1480 N N . THR B 1 29 ? -1.603 -15.023 -6.328 1 98.88 29 THR B N 1
ATOM 1481 C CA . THR B 1 29 ? -2.004 -16.359 -6.762 1 98.88 29 THR B CA 1
ATOM 1482 C C . THR B 1 29 ? -1.84 -17.359 -5.625 1 98.88 29 THR B C 1
ATOM 1484 O O . THR B 1 29 ? -0.975 -17.203 -4.762 1 98.88 29 THR B O 1
ATOM 1487 N N . THR B 1 30 ? -2.635 -18.344 -5.621 1 98.69 30 THR B N 1
ATOM 1488 C CA . THR B 1 30 ? -2.561 -19.469 -4.711 1 98.69 30 THR B CA 1
ATOM 1489 C C . THR B 1 30 ? -3.275 -20.688 -5.301 1 98.69 30 THR B C 1
ATOM 1491 O O . THR B 1 30 ? -3.627 -20.688 -6.48 1 98.69 30 THR B O 1
ATOM 1494 N N . ARG B 1 31 ? -3.289 -21.719 -4.504 1 97.94 31 ARG B N 1
ATOM 1495 C CA . ARG B 1 31 ? -3.955 -22.953 -4.883 1 97.94 31 ARG B CA 1
ATOM 1496 C C . ARG B 1 31 ? -4.887 -23.438 -3.777 1 97.94 31 ARG B C 1
ATOM 1498 O O . ARG B 1 31 ? -4.473 -23.578 -2.625 1 97.94 31 ARG B O 1
ATOM 1505 N N . ALA B 1 32 ? -6.141 -23.703 -4.141 1 97.12 32 ALA B N 1
ATOM 1506 C CA . ALA B 1 32 ? -7.109 -24.25 -3.189 1 97.12 32 ALA B CA 1
ATOM 1507 C C . ALA B 1 32 ? -6.789 -25.688 -2.834 1 97.12 32 ALA B C 1
ATOM 1509 O O . ALA B 1 32 ? -6.062 -26.375 -3.564 1 97.12 32 ALA B O 1
ATOM 1510 N N . PRO B 1 33 ? -7.344 -26.141 -1.71 1 95.62 33 PRO B N 1
ATOM 1511 C CA . PRO B 1 33 ? -7.148 -27.547 -1.35 1 95.62 33 PRO B CA 1
ATOM 1512 C C . PRO B 1 33 ? -7.598 -28.5 -2.447 1 95.62 33 PRO B C 1
ATOM 1514 O O . PRO B 1 33 ? -7.023 -29.578 -2.602 1 95.62 33 PRO B O 1
ATOM 1517 N N . SER B 1 34 ? -8.578 -28.172 -3.252 1 95.94 34 SER B N 1
ATOM 1518 C CA . SER B 1 34 ? -9.094 -28.984 -4.352 1 95.94 34 SER B CA 1
ATOM 1519 C C . SER B 1 34 ? -8.078 -29.094 -5.488 1 95.94 34 SER B C 1
ATOM 1521 O O . SER B 1 34 ? -8.227 -29.922 -6.387 1 95.94 34 SER B O 1
ATOM 1523 N N . GLY B 1 35 ? -7.074 -28.203 -5.449 1 96.44 35 GLY B N 1
ATOM 1524 C CA . GLY B 1 35 ? -6.105 -28.125 -6.527 1 96.44 35 GLY B CA 1
ATOM 1525 C C . GLY B 1 35 ? -6.371 -26.969 -7.48 1 96.44 35 GLY B C 1
ATOM 1526 O O . GLY B 1 35 ? -5.512 -26.625 -8.297 1 96.44 35 GLY B O 1
ATOM 1527 N N . GLN B 1 36 ? -7.551 -26.391 -7.352 1 96.56 36 GLN B N 1
ATOM 1528 C CA . GLN B 1 36 ? -7.91 -25.266 -8.219 1 96.56 36 GLN B CA 1
ATOM 1529 C C . GLN B 1 36 ? -6.969 -24.094 -7.996 1 96.56 36 GLN B C 1
ATOM 1531 O O . GLN B 1 36 ? -6.707 -23.703 -6.859 1 96.56 36 GLN B O 1
ATOM 1536 N N . LEU B 1 37 ? -6.461 -23.547 -9.125 1 98 37 LEU B N 1
ATOM 1537 C CA . LEU B 1 37 ? -5.637 -22.344 -9.039 1 98 37 LEU B CA 1
ATOM 1538 C C . LEU B 1 37 ? -6.504 -21.109 -8.875 1 98 37 LEU B C 1
ATOM 1540 O O . LEU B 1 37 ? -7.543 -20.984 -9.523 1 98 37 LEU B O 1
ATOM 1544 N N . ILE B 1 38 ? -6.121 -20.266 -7.965 1 97.69 38 ILE B N 1
ATOM 1545 C CA . ILE B 1 38 ? -6.824 -19.016 -7.656 1 97.69 38 ILE B CA 1
ATOM 1546 C C . ILE B 1 38 ? -5.891 -17.828 -7.867 1 97.69 38 ILE B C 1
ATOM 1548 O O . ILE B 1 38 ? -4.715 -17.891 -7.5 1 97.69 38 ILE B O 1
ATOM 1552 N N . GLY B 1 39 ? -6.371 -16.781 -8.469 1 98.38 39 GLY B N 1
ATOM 1553 C CA . GLY B 1 39 ? -5.656 -15.531 -8.641 1 98.38 39 GLY B CA 1
ATOM 1554 C C . GLY B 1 39 ? -6.566 -14.32 -8.578 1 98.38 39 GLY B C 1
ATOM 1555 O O . GLY B 1 39 ? -7.707 -14.367 -9.039 1 98.38 39 GLY B O 1
ATOM 1556 N N . ILE B 1 40 ? -6.125 -13.289 -8.016 1 98.31 40 ILE B N 1
ATOM 1557 C CA . ILE B 1 40 ? -6.902 -12.055 -7.938 1 98.31 40 ILE B CA 1
ATOM 1558 C C . ILE B 1 40 ? -5.992 -10.852 -8.188 1 98.31 40 ILE B C 1
ATOM 1560 O O . ILE B 1 40 ? -4.859 -10.812 -7.703 1 98.31 40 ILE B O 1
ATOM 1564 N N . THR B 1 41 ? -6.465 -9.883 -9.008 1 98.69 41 THR B N 1
ATOM 1565 C CA . THR B 1 41 ? -5.781 -8.602 -9.164 1 98.69 41 THR B CA 1
ATOM 1566 C C . THR B 1 41 ? -5.91 -7.758 -7.906 1 98.69 41 THR B C 1
ATOM 1568 O O . THR B 1 41 ? -6.992 -7.676 -7.316 1 98.69 41 THR B O 1
ATOM 1571 N N . ALA B 1 42 ? -4.84 -7.215 -7.441 1 98.56 42 ALA B N 1
ATOM 1572 C CA . ALA B 1 42 ? -4.832 -6.348 -6.27 1 98.56 42 ALA B CA 1
ATOM 1573 C C . ALA B 1 42 ? -3.799 -5.234 -6.414 1 98.56 42 ALA B C 1
ATOM 1575 O O . ALA B 1 42 ? -2.693 -5.465 -6.91 1 98.56 42 ALA B O 1
ATOM 1576 N N . SER B 1 43 ? -4.105 -4.027 -5.977 1 98.56 43 SER B N 1
ATOM 1577 C CA . SER B 1 43 ? -3.162 -2.914 -5.922 1 98.56 43 SER B CA 1
ATOM 1578 C C . SER B 1 43 ? -2.836 -2.533 -4.484 1 98.56 43 SER B C 1
ATOM 1580 O O . SER B 1 43 ? -2.047 -1.618 -4.242 1 98.56 43 SER B O 1
ATOM 1582 N N . SER B 1 44 ? -3.432 -3.18 -3.545 1 98.69 44 SER B N 1
ATOM 1583 C CA . SER B 1 44 ? -3.295 -2.887 -2.121 1 98.69 44 SER B CA 1
ATOM 1584 C C . SER B 1 44 ? -2.008 -3.479 -1.556 1 98.69 44 SER B C 1
ATOM 1586 O O . SER B 1 44 ? -1.919 -3.752 -0.356 1 98.69 44 SER B O 1
ATOM 1588 N N . PHE B 1 45 ? -1.005 -3.602 -2.295 1 98.88 45 PHE B N 1
ATOM 1589 C CA . PHE B 1 45 ? 0.258 -4.234 -1.936 1 98.88 45 PHE B CA 1
ATOM 1590 C C . PHE B 1 45 ? 1.247 -3.205 -1.402 1 98.88 45 PHE B C 1
ATOM 1592 O O . PHE B 1 45 ? 1.355 -2.102 -1.942 1 98.88 45 PHE B O 1
ATOM 1599 N N . ASN B 1 46 ? 1.981 -3.604 -0.318 1 98.69 46 ASN B N 1
ATOM 1600 C CA . ASN B 1 46 ? 3.096 -2.818 0.203 1 98.69 46 ASN B CA 1
ATOM 1601 C C . ASN B 1 46 ? 4.148 -3.705 0.862 1 98.69 46 ASN B C 1
ATOM 1603 O O . ASN B 1 46 ? 3.834 -4.801 1.334 1 98.69 46 ASN B O 1
ATOM 1607 N N . SER B 1 47 ? 5.348 -3.148 0.817 1 98.69 47 SER B N 1
ATOM 1608 C CA . SER B 1 47 ? 6.34 -3.68 1.745 1 98.69 47 SER B CA 1
ATOM 1609 C C . SER B 1 47 ? 6.02 -3.291 3.184 1 98.69 47 SER B C 1
ATOM 1611 O O . SER B 1 47 ? 5.438 -2.232 3.43 1 98.69 47 SER B O 1
ATOM 1613 N N . VAL B 1 48 ? 6.418 -4.168 4.152 1 98.75 48 VAL B N 1
ATOM 1614 C CA . VAL B 1 48 ? 6.207 -3.846 5.562 1 98.75 48 VAL B CA 1
ATOM 1615 C C . VAL B 1 48 ? 7.551 -3.793 6.285 1 98.75 48 VAL B C 1
ATOM 1617 O O . VAL B 1 48 ? 7.895 -2.779 6.895 1 98.75 48 VAL B O 1
ATOM 1620 N N . SER B 1 49 ? 8.328 -4.836 6.16 1 98.75 49 SER B N 1
ATOM 1621 C CA . SER B 1 49 ? 9.555 -5.004 6.934 1 98.75 49 SER B CA 1
ATOM 1622 C C . SER B 1 49 ? 10.68 -5.559 6.07 1 98.75 49 SER B C 1
ATOM 1624 O O . SER B 1 49 ? 10.445 -6.383 5.184 1 98.75 49 SER B O 1
ATOM 1626 N N . LEU B 1 50 ? 11.883 -5.109 6.375 1 98.25 50 LEU B N 1
ATOM 1627 C CA . LEU B 1 50 ? 13.055 -5.66 5.695 1 98.25 50 LEU B CA 1
ATOM 1628 C C . LEU B 1 50 ? 13.578 -6.895 6.43 1 98.25 50 LEU B C 1
ATOM 1630 O O . LEU B 1 50 ? 14.023 -7.852 5.797 1 98.25 50 LEU B O 1
ATOM 1634 N N . ASP B 1 51 ? 13.461 -6.762 7.781 1 97.38 51 ASP B N 1
ATOM 1635 C CA . ASP B 1 51 ? 13.914 -7.879 8.609 1 97.38 51 ASP B CA 1
ATOM 1636 C C . ASP B 1 51 ? 12.945 -8.133 9.766 1 97.38 51 ASP B C 1
ATOM 1638 O O . ASP B 1 51 ? 12.922 -7.371 10.734 1 97.38 51 ASP B O 1
ATOM 1642 N N . PRO B 1 52 ? 12.297 -9.383 9.758 1 98.38 52 PRO B N 1
ATOM 1643 C CA . PRO B 1 52 ? 12.18 -10.297 8.617 1 98.38 52 PRO B CA 1
ATOM 1644 C C . PRO B 1 52 ? 11.508 -9.656 7.41 1 98.38 52 PRO B C 1
ATOM 1646 O O . PRO B 1 52 ? 10.875 -8.609 7.531 1 98.38 52 PRO B O 1
ATOM 1649 N N . PRO B 1 53 ? 11.703 -10.242 6.188 1 98.88 53 PRO B N 1
ATOM 1650 C CA . PRO B 1 53 ? 11.086 -9.672 4.984 1 98.88 53 PRO B CA 1
ATOM 1651 C C . PRO B 1 53 ? 9.578 -9.883 4.941 1 98.88 53 PRO B C 1
ATOM 1653 O O . PRO B 1 53 ? 9.109 -11.008 4.754 1 98.88 53 PRO B O 1
ATOM 1656 N N . LEU B 1 54 ? 8.852 -8.789 5.09 1 98.94 54 LEU B N 1
ATOM 1657 C CA . LEU B 1 54 ? 7.395 -8.852 5.164 1 98.94 54 LEU B CA 1
ATOM 1658 C C . LEU B 1 54 ? 6.758 -7.934 4.133 1 98.94 54 LEU B C 1
ATOM 1660 O O . LEU B 1 54 ? 7.242 -6.824 3.9 1 98.94 54 LEU B O 1
ATOM 1664 N N . VAL B 1 55 ? 5.68 -8.422 3.541 1 98.94 55 VAL B N 1
ATOM 1665 C CA . VAL B 1 55 ? 4.801 -7.633 2.68 1 98.94 55 VAL B CA 1
ATOM 1666 C C . VAL B 1 55 ? 3.357 -7.754 3.162 1 98.94 55 VAL B C 1
ATOM 1668 O O . VAL B 1 55 ? 3.047 -8.602 4 1 98.94 55 VAL B O 1
ATOM 1671 N N . LEU B 1 56 ? 2.508 -6.852 2.67 1 98.94 56 LEU B N 1
ATOM 1672 C CA . LEU B 1 56 ? 1.092 -6.969 3.002 1 98.94 56 LEU B CA 1
ATOM 1673 C C . LEU B 1 56 ? 0.221 -6.68 1.784 1 98.94 56 LEU B C 1
ATOM 1675 O O . LEU B 1 56 ? 0.692 -6.102 0.803 1 98.94 56 LEU B O 1
ATOM 1679 N N . TRP B 1 57 ? -0.969 -7.133 1.808 1 98.94 57 TRP B N 1
ATOM 1680 C CA . TRP B 1 57 ? -2.055 -6.812 0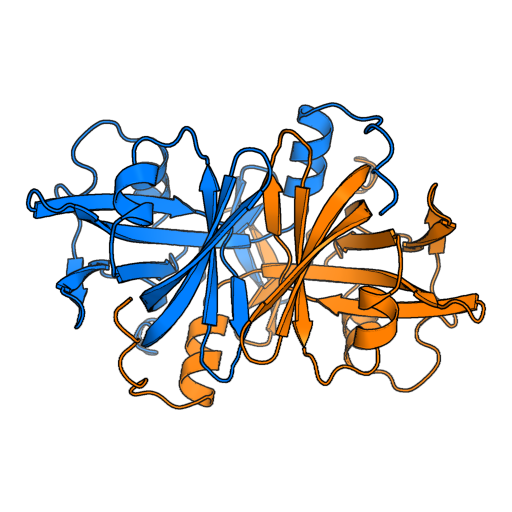.886 1 98.94 57 TRP B CA 1
ATOM 1681 C C . TRP B 1 57 ? -3.412 -7.043 1.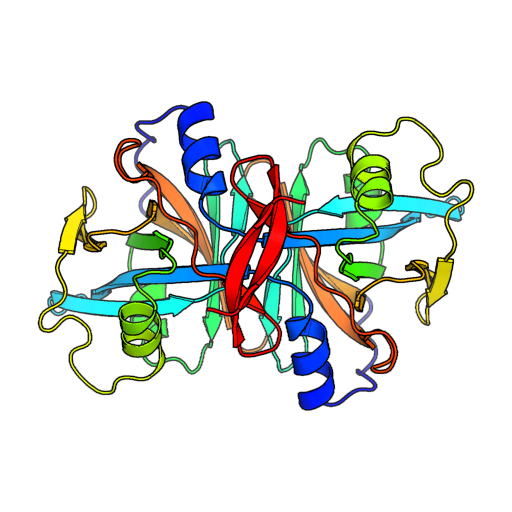542 1 98.94 57 TRP B C 1
ATOM 1683 O O . TRP B 1 57 ? -3.5 -7.676 2.598 1 98.94 57 TRP B O 1
ATOM 1693 N N . SER B 1 58 ? -4.449 -6.469 0.958 1 98.88 58 SER B N 1
ATOM 1694 C CA . SER B 1 58 ? -5.777 -6.598 1.548 1 98.88 58 SER B CA 1
ATOM 1695 C C . SER B 1 58 ? -6.781 -7.141 0.535 1 98.88 58 SER B C 1
ATOM 1697 O O . SER B 1 58 ? -6.625 -6.938 -0.671 1 98.88 58 SER B O 1
ATOM 1699 N N . LEU B 1 59 ? -7.723 -7.789 1.024 1 98.69 59 LEU B N 1
ATOM 1700 C CA . LEU B 1 59 ? -8.766 -8.422 0.221 1 98.69 59 LEU B CA 1
ATOM 1701 C C . LEU B 1 59 ? -10.133 -8.227 0.858 1 98.69 59 LEU B C 1
ATOM 1703 O O . LEU B 1 59 ? -10.289 -8.375 2.072 1 98.69 59 LEU B O 1
ATOM 1707 N N . ALA B 1 60 ? -11.078 -7.898 -0 1 98.69 60 ALA B N 1
ATOM 1708 C CA . ALA B 1 60 ? -12.43 -7.703 0.501 1 98.69 60 ALA B CA 1
ATOM 1709 C C . ALA B 1 60 ? -12.977 -8.984 1.127 1 98.69 60 ALA B C 1
ATOM 1711 O O . ALA B 1 60 ? -12.797 -10.078 0.579 1 98.69 60 ALA B O 1
ATOM 1712 N N . HIS B 1 61 ? -13.695 -8.844 2.225 1 98.56 61 HIS B N 1
ATOM 1713 C CA . HIS B 1 61 ? -14.336 -9.992 2.861 1 98.56 61 HIS B CA 1
ATOM 1714 C C . HIS B 1 61 ? -15.312 -10.68 1.909 1 98.56 61 HIS B C 1
ATOM 1716 O O . HIS B 1 61 ? -15.453 -11.898 1.937 1 98.56 61 HIS B O 1
ATOM 1722 N N . LYS B 1 62 ? -15.953 -9.922 1.092 1 97.69 62 LYS B N 1
ATOM 1723 C CA . LYS B 1 62 ? -17 -10.438 0.227 1 97.69 62 LYS B CA 1
ATOM 1724 C C . LYS B 1 62 ? -16.422 -11.188 -0.971 1 97.69 62 LYS B C 1
ATOM 1726 O O . LYS B 1 62 ? -17.156 -11.828 -1.728 1 97.69 62 LYS B O 1
ATOM 1731 N N . SER B 1 63 ? -15.125 -11.094 -1.205 1 97.06 63 SER B N 1
ATOM 1732 C CA . SER B 1 63 ? -14.492 -11.789 -2.32 1 97.06 63 SER B CA 1
ATOM 1733 C C . SER B 1 63 ? -14.688 -13.305 -2.205 1 97.06 63 SER B C 1
ATOM 1735 O O . SER B 1 63 ? -14.484 -13.875 -1.136 1 97.06 63 SER B O 1
ATOM 1737 N N . ALA B 1 64 ? -14.945 -13.969 -3.32 1 95.25 64 ALA B N 1
ATOM 1738 C CA . ALA B 1 64 ? -15.109 -15.422 -3.363 1 95.25 64 ALA B CA 1
ATOM 1739 C C . ALA B 1 64 ? -13.805 -16.141 -3.025 1 95.25 64 ALA B C 1
ATOM 1741 O O . ALA B 1 64 ? -13.812 -17.312 -2.656 1 95.25 64 ALA B O 1
ATOM 1742 N N . SER B 1 65 ? -12.703 -15.422 -3.176 1 96.12 65 SER B N 1
ATOM 1743 C CA . SER B 1 65 ? -11.398 -16.031 -2.977 1 96.12 65 SER B CA 1
ATOM 1744 C C . SER B 1 65 ? -10.953 -15.93 -1.521 1 96.12 65 SER B C 1
ATOM 1746 O O . SER B 1 65 ? -9.984 -16.578 -1.112 1 96.12 65 SER B O 1
ATOM 1748 N N . THR B 1 66 ? -11.648 -15.117 -0.74 1 98 66 THR B N 1
ATOM 1749 C CA . THR B 1 66 ? -11.195 -14.789 0.606 1 98 66 THR B CA 1
ATOM 1750 C C . THR B 1 66 ? -11.062 -16.047 1.458 1 98 66 THR B C 1
ATOM 1752 O O . THR B 1 66 ? -10.047 -16.25 2.133 1 98 66 THR B O 1
ATOM 1755 N N . PRO B 1 67 ? -12 -17.031 1.409 1 97.69 67 PRO B N 1
ATOM 1756 C CA . PRO B 1 67 ? -11.836 -18.234 2.234 1 97.69 67 PRO B CA 1
ATOM 1757 C C . PRO B 1 67 ? -10.57 -19.016 1.888 1 97.69 67 PRO B C 1
ATOM 1759 O O . PRO B 1 67 ? -9.898 -19.531 2.781 1 97.69 67 PRO B O 1
ATOM 1762 N N . VAL B 1 68 ? -10.227 -19.062 0.64 1 98 68 VAL B N 1
ATOM 1763 C CA . VAL B 1 68 ? -9.047 -19.812 0.224 1 98 68 VAL B CA 1
ATOM 1764 C C . VAL B 1 68 ? -7.781 -19.125 0.721 1 98 68 VAL B C 1
ATOM 1766 O O . VAL B 1 68 ? -6.902 -19.75 1.306 1 98 68 VAL B O 1
ATOM 1769 N N . PHE B 1 69 ? -7.672 -17.828 0.552 1 98.38 69 PHE B N 1
ATOM 1770 C CA . PHE B 1 69 ? -6.488 -17.094 0.987 1 98.38 69 PHE B CA 1
ATOM 1771 C C . PHE B 1 69 ? -6.355 -17.141 2.504 1 98.38 69 PHE B C 1
ATOM 1773 O O . PHE B 1 69 ? -5.242 -17.219 3.033 1 98.38 69 PHE B O 1
ATOM 1780 N N . ARG B 1 70 ? -7.457 -17.062 3.217 1 98.06 70 ARG B N 1
ATOM 1781 C CA . ARG B 1 70 ? -7.422 -17.109 4.676 1 98.06 70 ARG B CA 1
ATOM 1782 C C . ARG B 1 70 ? -6.918 -18.469 5.164 1 98.06 70 ARG B C 1
ATOM 1784 O O . ARG B 1 70 ? -6.219 -18.547 6.176 1 98.06 70 ARG B O 1
ATOM 1791 N N . GLY B 1 71 ? -7.266 -19.438 4.449 1 96.88 71 GLY B N 1
ATOM 1792 C CA . GLY B 1 71 ? -6.973 -20.781 4.918 1 96.88 71 GLY B CA 1
ATOM 1793 C C . GLY B 1 71 ? -5.652 -21.328 4.402 1 96.88 71 GLY B C 1
ATOM 1794 O O . GLY B 1 71 ? -5.133 -22.312 4.926 1 96.88 71 GLY B O 1
ATOM 1795 N N . ASN B 1 72 ? -5.09 -20.719 3.406 1 96.38 72 ASN B N 1
ATOM 1796 C CA . ASN B 1 72 ? -3.883 -21.234 2.766 1 96.38 72 ASN B CA 1
ATOM 1797 C C . ASN B 1 72 ? -2.627 -20.797 3.52 1 96.38 72 ASN B C 1
ATOM 1799 O O . ASN B 1 72 ? -2.584 -19.703 4.09 1 96.38 72 ASN B O 1
ATOM 1803 N N . SER B 1 73 ? -1.67 -21.672 3.363 1 97.44 73 SER B N 1
ATOM 1804 C CA . SER B 1 73 ? -0.403 -21.391 4.031 1 97.44 73 SER B CA 1
ATOM 1805 C C . SER B 1 73 ? 0.455 -20.438 3.207 1 97.44 73 SER B C 1
ATOM 1807 O O . SER B 1 73 ? 1.317 -19.734 3.752 1 97.44 73 SER B O 1
ATOM 1809 N N . HIS B 1 74 ? 0.23 -20.547 1.84 1 98.5 74 HIS B N 1
ATOM 1810 C CA . HIS B 1 74 ? 1.124 -19.766 0.984 1 98.5 74 HIS B CA 1
ATOM 1811 C C . HIS B 1 74 ? 0.356 -19.094 -0.146 1 98.5 74 HIS B C 1
ATOM 1813 O O . HIS B 1 74 ? -0.728 -19.547 -0.523 1 98.5 74 HIS B O 1
ATOM 1819 N N . TYR B 1 75 ? 0.899 -18.078 -0.668 1 98.81 75 TYR B N 1
ATOM 1820 C CA . TYR B 1 75 ? 0.502 -17.406 -1.901 1 98.81 75 TYR B CA 1
ATOM 1821 C C . TYR B 1 75 ? 1.694 -16.719 -2.557 1 98.81 75 TYR B C 1
ATOM 1823 O O . TYR B 1 75 ? 2.779 -16.656 -1.973 1 98.81 75 TYR B O 1
ATOM 1831 N N . VAL B 1 76 ? 1.487 -16.328 -3.748 1 98.94 76 VAL B N 1
ATOM 1832 C CA . VAL B 1 76 ? 2.518 -15.578 -4.469 1 98.94 76 VAL B CA 1
ATOM 1833 C C . VAL B 1 76 ? 1.965 -14.227 -4.914 1 98.94 76 VAL B C 1
ATOM 1835 O O . VAL B 1 76 ? 0.84 -14.141 -5.414 1 98.94 76 VAL B O 1
ATOM 1838 N N . VAL B 1 77 ? 2.707 -13.172 -4.703 1 98.94 77 VAL B N 1
ATOM 1839 C CA . VAL B 1 77 ? 2.436 -11.852 -5.262 1 98.94 77 VAL B CA 1
ATOM 1840 C C . VAL B 1 77 ? 3.207 -11.68 -6.566 1 98.94 77 VAL B C 1
ATOM 1842 O O . VAL B 1 77 ? 4.434 -11.797 -6.594 1 98.94 77 VAL B O 1
ATOM 1845 N N . ASN B 1 78 ? 2.549 -11.414 -7.645 1 98.94 78 ASN B N 1
ATOM 1846 C CA . ASN B 1 78 ? 3.148 -11.156 -8.953 1 98.94 78 ASN B CA 1
ATOM 1847 C C . ASN B 1 78 ? 2.951 -9.711 -9.383 1 98.94 78 ASN B C 1
ATOM 1849 O O . ASN B 1 78 ? 1.823 -9.273 -9.617 1 98.94 78 ASN B O 1
ATOM 1853 N N . VAL B 1 79 ? 4.043 -8.938 -9.484 1 98.88 79 VAL B N 1
ATOM 1854 C CA . VAL B 1 79 ? 3.98 -7.539 -9.906 1 98.88 79 VAL B CA 1
ATOM 1855 C C . VAL B 1 79 ? 3.914 -7.469 -11.43 1 98.88 79 VAL B C 1
ATOM 1857 O O . VAL B 1 79 ? 4.789 -7.992 -12.125 1 98.88 79 VAL B O 1
ATOM 1860 N N . LEU B 1 80 ? 2.961 -6.738 -11.938 1 98.56 80 LEU B N 1
ATOM 1861 C CA . LEU B 1 80 ? 2.682 -6.793 -13.367 1 98.56 80 LEU B CA 1
ATOM 1862 C C . LEU B 1 80 ? 3.447 -5.707 -14.109 1 98.56 80 LEU B C 1
ATOM 1864 O O . LEU B 1 80 ? 3.578 -4.586 -13.617 1 98.56 80 LEU B O 1
ATOM 1868 N N . ALA B 1 81 ? 3.842 -6.078 -15.32 1 97.44 81 ALA B N 1
ATOM 1869 C CA . ALA B 1 81 ? 4.375 -5.125 -16.297 1 97.44 81 ALA B CA 1
ATOM 1870 C C . ALA B 1 81 ? 3.254 -4.441 -17.062 1 97.44 81 ALA B C 1
ATOM 1872 O O . ALA B 1 81 ? 2.131 -4.945 -17.125 1 97.44 81 ALA B O 1
ATOM 1873 N N . ALA B 1 82 ? 3.621 -3.293 -17.625 1 96.94 82 ALA B N 1
ATOM 1874 C CA . ALA B 1 82 ? 2.65 -2.551 -18.422 1 96.94 82 ALA B CA 1
ATOM 1875 C C . ALA B 1 82 ? 2.092 -3.416 -19.547 1 96.94 82 ALA B C 1
ATOM 1877 O O . ALA B 1 82 ? 0.925 -3.279 -19.922 1 96.94 82 ALA B O 1
ATOM 1878 N N . SER B 1 83 ? 2.869 -4.332 -20.094 1 95.94 83 SER B N 1
ATOM 1879 C CA . SER B 1 83 ? 2.471 -5.195 -21.203 1 95.94 83 SER B CA 1
ATOM 1880 C C . SER B 1 83 ? 1.466 -6.25 -20.734 1 95.94 83 SER B C 1
ATOM 1882 O O . SER B 1 83 ? 0.911 -6.98 -21.562 1 95.94 83 SER B O 1
ATOM 1884 N N . GLN B 1 84 ? 1.184 -6.316 -19.516 1 97.44 84 GLN B N 1
ATOM 1885 C CA . GLN B 1 84 ? 0.327 -7.375 -18.984 1 97.44 84 GLN B CA 1
ATOM 1886 C C . GLN B 1 84 ? -1.022 -6.816 -18.547 1 97.44 84 GLN B C 1
ATOM 1888 O O . GLN B 1 84 ? -1.619 -7.309 -17.578 1 97.44 84 GLN B O 1
ATOM 1893 N N . LEU B 1 85 ? -1.455 -5.766 -19.141 1 97.56 85 LEU B N 1
ATOM 1894 C CA . LEU B 1 85 ? -2.75 -5.164 -18.828 1 97.56 85 LEU B CA 1
ATOM 1895 C C . LEU B 1 85 ? -3.873 -6.184 -18.984 1 97.56 85 LEU B C 1
ATOM 1897 O O . LEU B 1 85 ? -4.805 -6.215 -18.188 1 97.56 85 LEU B O 1
ATOM 1901 N N . ASP B 1 86 ? -3.793 -7.023 -20.016 1 97.06 86 ASP B N 1
ATOM 1902 C CA . ASP B 1 86 ? -4.816 -8.039 -20.234 1 97.06 86 ASP B CA 1
ATOM 1903 C C . ASP B 1 86 ? -4.887 -9.008 -19.062 1 97.06 86 ASP B C 1
ATOM 1905 O O . ASP B 1 86 ? -5.969 -9.461 -18.688 1 97.06 86 ASP B O 1
ATOM 1909 N N . LEU B 1 87 ? -3.744 -9.383 -18.531 1 97.94 87 LEU B N 1
ATOM 1910 C CA . LEU B 1 87 ? -3.703 -10.25 -17.359 1 97.94 87 LEU B CA 1
ATOM 1911 C C . LEU B 1 87 ? -4.371 -9.586 -16.156 1 97.94 87 LEU B C 1
ATOM 1913 O O . LEU B 1 87 ? -5.141 -10.227 -15.438 1 97.94 87 LEU B O 1
ATOM 1917 N N . CYS B 1 88 ? -4.055 -8.297 -15.945 1 98.31 88 CYS B N 1
ATOM 1918 C CA . CYS B 1 88 ? -4.688 -7.523 -14.883 1 98.31 88 CYS B CA 1
ATOM 1919 C C . CYS B 1 88 ? -6.207 -7.598 -14.992 1 98.31 88 CYS B C 1
ATOM 1921 O O . CYS B 1 88 ? -6.887 -7.922 -14.016 1 98.31 88 CYS B O 1
ATOM 1923 N N . LYS B 1 89 ? -6.711 -7.355 -16.156 1 97.25 89 LYS B N 1
ATOM 1924 C CA . LYS B 1 89 ? -8.156 -7.348 -16.375 1 97.25 89 LYS B CA 1
ATOM 1925 C C . LYS B 1 89 ? -8.75 -8.742 -16.188 1 97.25 89 LYS B C 1
ATOM 1927 O O . LYS B 1 89 ? -9.836 -8.883 -15.609 1 97.25 89 LYS B O 1
ATOM 1932 N N . ARG B 1 90 ? -8.047 -9.742 -16.625 1 97.38 90 ARG B N 1
ATOM 1933 C CA . ARG B 1 90 ? -8.5 -11.125 -16.516 1 97.38 90 ARG B CA 1
ATOM 1934 C C . ARG B 1 90 ? -8.688 -11.508 -15.047 1 97.38 90 ARG B C 1
ATOM 1936 O O . ARG B 1 90 ? -9.742 -12.031 -14.672 1 97.38 90 ARG B O 1
ATOM 1943 N N . PHE B 1 91 ? -7.82 -11.18 -14.18 1 98.12 91 PHE B N 1
ATOM 1944 C CA . PHE B 1 91 ? -7.84 -11.625 -12.789 1 98.12 91 PHE B CA 1
ATOM 1945 C C . PHE B 1 91 ? -8.672 -10.672 -11.938 1 98.12 91 PHE B C 1
ATOM 1947 O O . PHE B 1 91 ? -8.859 -10.906 -10.742 1 98.12 91 PHE B O 1
ATOM 1954 N N . SER B 1 92 ? -9.188 -9.633 -12.523 1 95.81 92 SER B N 1
ATOM 1955 C CA . SER B 1 92 ? -10.055 -8.711 -11.797 1 95.81 92 SER B CA 1
ATOM 1956 C C . SER B 1 92 ? -11.523 -8.953 -12.133 1 95.81 92 SER B C 1
ATOM 1958 O O . SER B 1 92 ? -12.398 -8.719 -11.297 1 95.81 92 SER B O 1
ATOM 1960 N N . THR B 1 93 ? -11.828 -9.438 -13.32 1 89.19 93 THR B N 1
ATOM 1961 C CA . THR B 1 93 ? -13.219 -9.328 -13.75 1 89.19 93 THR B CA 1
ATOM 1962 C C . THR B 1 93 ? -13.695 -10.648 -14.352 1 89.19 93 THR B C 1
ATOM 1964 O O . THR B 1 93 ? -14.906 -10.898 -14.422 1 89.19 93 THR B O 1
ATOM 1967 N N . TYR B 1 94 ? -12.852 -11.492 -14.93 1 85.25 94 TYR B N 1
ATOM 1968 C CA . TYR B 1 94 ? -13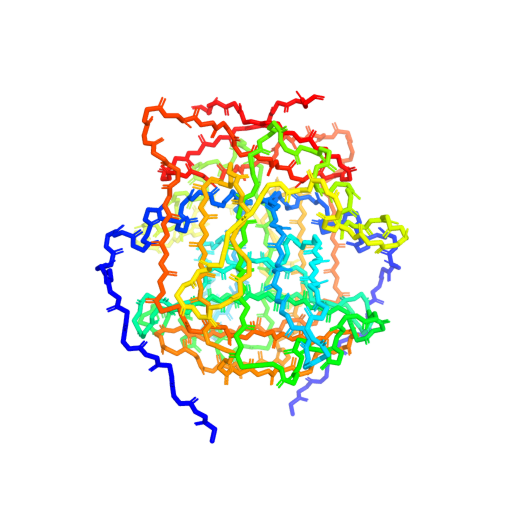.25 -12.695 -15.656 1 85.25 94 TYR B CA 1
ATOM 1969 C C . TYR B 1 94 ? -13.883 -13.711 -14.719 1 85.25 94 TYR B C 1
ATOM 1971 O O . TYR B 1 94 ? -13.391 -13.945 -13.609 1 85.25 94 TYR B O 1
ATOM 1979 N N . LYS B 1 95 ? -15.055 -14.172 -15.383 1 84.38 95 LYS B N 1
ATOM 1980 C CA . LYS B 1 95 ? -15.812 -15.18 -14.641 1 84.38 95 LYS B CA 1
ATOM 1981 C C . LYS B 1 95 ? -15.484 -16.578 -15.133 1 84.38 95 LYS B C 1
ATOM 1983 O O . LYS B 1 95 ? -15.43 -16.828 -16.344 1 84.38 95 LYS B O 1
ATOM 1988 N N . GLY B 1 96 ? -14.688 -17.375 -14.578 1 89.25 96 GLY B N 1
ATOM 1989 C CA . GLY B 1 96 ? -14.305 -18.719 -14.969 1 89.25 96 GLY B CA 1
ATOM 1990 C C . GLY B 1 96 ? -12.898 -19.094 -14.523 1 89.25 96 GLY B C 1
ATOM 1991 O O . GLY B 1 96 ? -12.438 -18.641 -13.469 1 89.25 96 GLY B O 1
ATOM 1992 N N . ASP B 1 97 ? -12.391 -19.953 -15.391 1 93.69 97 ASP B N 1
ATOM 1993 C CA . ASP B 1 97 ? -11.016 -20.359 -15.094 1 93.69 97 ASP B CA 1
ATOM 1994 C C . ASP B 1 97 ? -10.023 -19.281 -15.523 1 93.69 97 ASP B C 1
ATOM 1996 O O . ASP B 1 97 ? -9.602 -19.234 -16.688 1 93.69 97 ASP B O 1
ATOM 2000 N N . ARG B 1 98 ? -9.547 -18.531 -14.602 1 95.88 98 ARG B N 1
ATOM 2001 C CA . ARG B 1 98 ? -8.695 -17.375 -14.891 1 95.88 98 ARG B CA 1
ATOM 2002 C C . ARG B 1 98 ? -7.301 -17.812 -15.312 1 95.88 98 ARG B C 1
ATOM 2004 O O . ARG B 1 98 ? -6.551 -17.031 -15.898 1 95.88 98 ARG B O 1
ATOM 2011 N N . PHE B 1 99 ? -6.977 -19.016 -15.133 1 97.69 99 PHE B N 1
ATOM 2012 C CA . PHE B 1 99 ? -5.633 -19.5 -15.438 1 97.69 99 PHE B CA 1
ATOM 2013 C C . PHE B 1 99 ? -5.59 -20.156 -16.812 1 97.69 99 PHE B C 1
ATOM 2015 O O . PHE B 1 99 ? -4.512 -20.5 -17.297 1 97.69 99 PHE B O 1
ATOM 2022 N N . GLU B 1 100 ? -6.73 -20.375 -17.359 1 96.5 100 GLU B N 1
ATOM 2023 C CA . GLU B 1 100 ? -6.742 -20.984 -18.688 1 96.5 100 GLU B CA 1
ATOM 2024 C C . GLU B 1 100 ? -5.879 -20.203 -19.672 1 96.5 100 GLU B C 1
ATOM 2026 O O . GLU B 1 100 ? -6.102 -19.016 -19.875 1 96.5 100 GLU B O 1
ATOM 2031 N N . GLY B 1 101 ? -4.859 -20.859 -20.188 1 96.38 101 GLY B N 1
ATOM 2032 C CA . GLY B 1 101 ? -4.008 -20.25 -21.203 1 96.38 101 GLY B CA 1
ATOM 2033 C C . GLY B 1 101 ? -2.984 -19.281 -20.625 1 96.38 101 GLY B C 1
ATOM 2034 O O . GLY B 1 101 ? -2.285 -18.594 -21.359 1 96.38 101 GLY B O 1
ATOM 2035 N N . ILE B 1 102 ? -2.916 -19.188 -19.344 1 97.62 102 ILE B N 1
ATOM 2036 C CA . ILE B 1 102 ? -1.976 -18.266 -18.719 1 97.62 102 ILE B CA 1
ATOM 2037 C C . ILE B 1 102 ? -0.685 -19 -18.375 1 97.62 102 ILE B C 1
ATOM 2039 O O . ILE B 1 102 ? -0.708 -20 -17.641 1 97.62 102 ILE B O 1
ATOM 2043 N N . ALA B 1 103 ? 0.447 -18.5 -18.984 1 97.88 103 ALA B N 1
ATOM 2044 C CA . ALA B 1 103 ? 1.752 -19.094 -18.734 1 97.88 103 ALA B CA 1
ATOM 2045 C C . ALA B 1 103 ? 2.18 -18.859 -17.281 1 97.88 103 ALA B C 1
ATOM 2047 O O . ALA B 1 103 ? 2.203 -17.719 -16.812 1 97.88 103 ALA B O 1
ATOM 2048 N N . HIS B 1 104 ? 2.477 -19.938 -16.547 1 98.12 104 HIS B N 1
ATOM 2049 C CA . HIS B 1 104 ? 2.902 -19.906 -15.156 1 98.12 104 HIS B CA 1
ATOM 2050 C C . HIS B 1 104 ? 3.658 -21.188 -14.789 1 98.12 104 HIS B C 1
ATOM 2052 O O . HIS B 1 104 ? 3.633 -22.172 -15.531 1 98.12 104 HIS B O 1
ATOM 2058 N N . ALA B 1 105 ? 4.344 -21.125 -13.672 1 97.56 105 ALA B N 1
ATOM 2059 C CA . ALA B 1 105 ? 5.016 -22.297 -13.117 1 97.56 105 ALA B CA 1
ATOM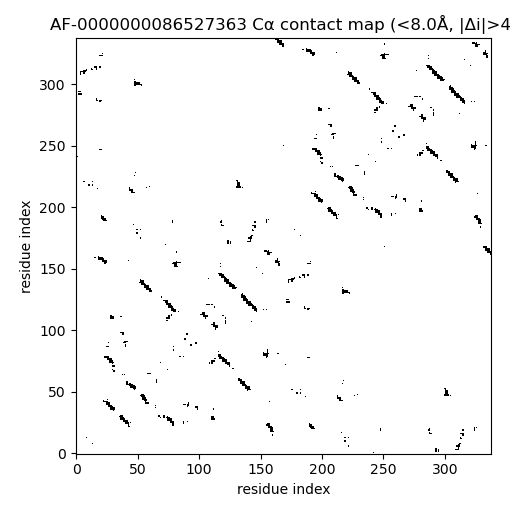 2060 C C . ALA B 1 105 ? 4.895 -22.328 -11.594 1 97.56 105 ALA B C 1
ATOM 2062 O O . ALA B 1 105 ? 4.742 -21.281 -10.953 1 97.56 105 ALA B O 1
ATOM 2063 N N . ALA B 1 106 ? 4.938 -23.516 -11.031 1 97.56 106 ALA B N 1
ATOM 2064 C CA . ALA B 1 106 ? 4.934 -23.625 -9.57 1 97.56 106 ALA B CA 1
ATOM 2065 C C . ALA B 1 106 ? 6.23 -23.078 -8.977 1 97.56 106 ALA B C 1
ATOM 2067 O O . ALA B 1 106 ? 7.32 -23.422 -9.43 1 97.56 106 ALA B O 1
ATOM 2068 N N . GLY B 1 107 ? 6.117 -22.188 -8.031 1 96.62 107 GLY B N 1
ATOM 2069 C CA . GLY B 1 107 ? 7.285 -21.797 -7.254 1 96.62 107 GLY B CA 1
ATOM 2070 C C . GLY B 1 107 ? 7.715 -22.844 -6.254 1 96.62 107 GLY B C 1
ATOM 2071 O O . GLY B 1 107 ? 7.293 -24 -6.34 1 96.62 107 GLY B O 1
ATOM 2072 N N . ASN B 1 108 ? 8.562 -22.438 -5.359 1 95.75 108 ASN B N 1
ATOM 2073 C CA . ASN B 1 108 ? 9.07 -23.359 -4.348 1 95.75 108 ASN B CA 1
ATOM 2074 C C . ASN B 1 108 ? 7.965 -23.797 -3.393 1 95.75 108 ASN B C 1
ATOM 2076 O O . ASN B 1 108 ? 7.996 -24.922 -2.881 1 95.75 108 ASN B O 1
ATOM 2080 N N . SER B 1 109 ? 6.984 -22.984 -3.145 1 94.69 109 SER B N 1
ATOM 2081 C CA . SER B 1 109 ? 5.871 -23.297 -2.252 1 94.69 109 SER B CA 1
ATOM 2082 C C . SER B 1 109 ? 4.812 -24.125 -2.957 1 94.69 109 SER B C 1
ATOM 2084 O O . SER B 1 109 ? 3.861 -24.594 -2.326 1 94.69 109 SER B O 1
ATOM 2086 N N . GLY B 1 110 ? 4.953 -24.234 -4.293 1 96.38 110 GLY B N 1
ATOM 2087 C CA . GLY B 1 110 ? 3.939 -24.906 -5.086 1 96.38 110 GLY B CA 1
ATOM 2088 C C . GLY B 1 110 ? 2.883 -23.969 -5.633 1 96.38 110 GLY B C 1
ATOM 2089 O O . GLY B 1 110 ? 2.084 -24.344 -6.488 1 96.38 110 GLY B O 1
ATOM 2090 N N . MET B 1 111 ? 2.838 -22.766 -5.191 1 98.25 111 MET B N 1
ATOM 2091 C CA . MET B 1 111 ? 1.885 -21.781 -5.676 1 98.25 111 MET B CA 1
ATOM 2092 C C . MET B 1 111 ? 2.314 -21.219 -7.031 1 98.25 111 MET B C 1
ATOM 2094 O O . MET B 1 111 ? 3.508 -21.172 -7.332 1 98.25 111 MET B O 1
ATOM 2098 N N . PRO B 1 112 ? 1.44 -20.812 -7.863 1 98.56 112 PRO B N 1
ATOM 2099 C CA . PRO B 1 112 ? 1.778 -20.406 -9.227 1 98.56 112 PRO B CA 1
ATOM 2100 C C . PRO B 1 112 ? 2.494 -19.062 -9.281 1 98.56 112 PRO B C 1
ATOM 2102 O O . PRO B 1 112 ? 2.051 -18.094 -8.656 1 98.56 112 PRO B O 1
ATOM 2105 N N . VAL B 1 113 ? 3.572 -19 -9.992 1 98.62 113 VAL B N 1
ATOM 2106 C CA . VAL B 1 113 ? 4.285 -17.781 -10.383 1 98.62 113 VAL B CA 1
ATOM 2107 C C . VAL B 1 113 ? 4.008 -17.469 -11.852 1 98.62 113 VAL B C 1
ATOM 2109 O O . VAL B 1 113 ? 4.227 -18.312 -12.727 1 98.62 113 VAL B O 1
ATOM 2112 N N . LEU B 1 114 ? 3.529 -16.312 -12.109 1 98.38 114 LEU B N 1
ATOM 2113 C CA . LEU B 1 114 ? 3.135 -15.938 -13.469 1 98.38 114 LEU B CA 1
ATOM 2114 C C . LEU B 1 114 ? 4.352 -15.555 -14.305 1 98.38 114 LEU B C 1
ATOM 2116 O O . LEU B 1 114 ? 5.227 -14.828 -13.828 1 98.38 114 LEU B O 1
ATOM 2120 N N . ASP B 1 115 ? 4.344 -16.031 -15.5 1 97 115 ASP B N 1
ATOM 2121 C CA . ASP B 1 115 ? 5.41 -15.633 -16.422 1 97 115 ASP B CA 1
ATOM 2122 C C . ASP B 1 115 ? 5.297 -14.156 -16.781 1 97 115 ASP B C 1
ATOM 2124 O O . ASP B 1 115 ? 4.195 -13.648 -17 1 97 115 ASP B O 1
ATOM 2128 N N . GLY B 1 116 ? 6.465 -13.5 -16.812 1 95.62 116 GLY B N 1
ATOM 2129 C CA . GLY B 1 116 ? 6.492 -12.141 -17.328 1 95.62 116 GLY B CA 1
ATOM 2130 C C . GLY B 1 116 ? 6.305 -11.094 -16.234 1 95.62 116 GLY B C 1
ATOM 2131 O O . GLY B 1 116 ? 6.441 -9.898 -16.484 1 95.62 116 GLY B O 1
ATOM 2132 N N . ALA B 1 117 ? 5.98 -11.547 -15.023 1 97.5 117 ALA B N 1
ATOM 2133 C CA . ALA B 1 117 ? 5.875 -10.594 -13.922 1 97.5 117 ALA B CA 1
ATOM 2134 C C . ALA B 1 117 ? 7.188 -9.844 -13.719 1 97.5 117 ALA B C 1
ATOM 2136 O O . ALA B 1 117 ? 8.266 -10.422 -13.852 1 97.5 117 ALA B O 1
ATOM 2137 N N . LEU B 1 118 ? 7.098 -8.586 -13.406 1 98 118 LEU B N 1
ATOM 2138 C CA . LEU B 1 118 ? 8.289 -7.789 -13.148 1 98 118 LEU B CA 1
ATOM 2139 C C . LEU B 1 118 ? 9.055 -8.328 -11.945 1 98 118 LEU B C 1
ATOM 2141 O O . LEU B 1 118 ? 10.289 -8.297 -11.922 1 98 118 LEU B O 1
ATOM 2145 N N . ALA B 1 119 ? 8.367 -8.727 -10.945 1 98.5 119 ALA B N 1
ATOM 2146 C CA . ALA B 1 119 ? 8.859 -9.336 -9.711 1 98.5 119 ALA B CA 1
ATOM 2147 C C . ALA B 1 119 ? 7.828 -10.297 -9.125 1 98.5 119 ALA B C 1
ATOM 2149 O O . ALA B 1 119 ? 6.645 -10.234 -9.469 1 98.5 119 ALA B O 1
ATOM 2150 N N . TRP B 1 120 ? 8.266 -11.164 -8.32 1 98.75 120 TRP B N 1
ATOM 2151 C CA . TRP B 1 120 ? 7.359 -12.047 -7.602 1 98.75 120 TRP B CA 1
ATOM 2152 C C . TRP B 1 120 ? 7.867 -12.32 -6.188 1 98.75 120 TRP B C 1
ATOM 2154 O O . TRP B 1 120 ? 9.07 -12.25 -5.93 1 98.75 120 TRP B O 1
ATOM 2164 N N . PHE B 1 121 ? 6.973 -12.57 -5.254 1 98.88 121 PHE B N 1
ATOM 2165 C CA . PHE B 1 121 ? 7.238 -12.859 -3.852 1 98.88 121 PHE B CA 1
ATOM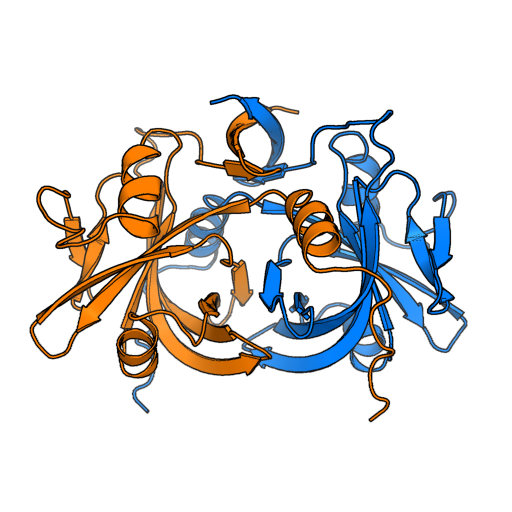 2166 C C . PHE B 1 121 ? 6.465 -14.094 -3.395 1 98.88 121 PHE B C 1
ATOM 2168 O O . PHE B 1 121 ? 5.234 -14.094 -3.375 1 98.88 121 PHE B O 1
ATOM 2175 N N . GLU B 1 122 ? 7.133 -15.148 -3.084 1 98.88 122 GLU B N 1
ATOM 2176 C CA . GLU B 1 122 ? 6.496 -16.281 -2.432 1 98.88 122 GLU B CA 1
ATOM 2177 C C . GLU B 1 122 ? 6.367 -16.062 -0.927 1 98.88 122 GLU B C 1
ATOM 2179 O O . GLU B 1 122 ? 7.375 -15.938 -0.226 1 98.88 122 GLU B O 1
ATOM 2184 N N . CYS B 1 123 ? 5.191 -16.141 -0.488 1 98.88 123 CYS B N 1
ATOM 2185 C CA . CYS B 1 123 ? 4.934 -15.688 0.875 1 98.88 123 CYS B CA 1
ATOM 2186 C C . CYS B 1 123 ? 4.328 -16.812 1.717 1 98.88 123 CYS B C 1
ATOM 2188 O O . CYS B 1 123 ? 3.406 -17.5 1.276 1 98.88 123 CYS B O 1
ATOM 2190 N N . HIS B 1 124 ? 4.848 -16.938 2.881 1 98.75 124 HIS B N 1
ATOM 2191 C CA . HIS B 1 124 ? 4.133 -17.609 3.953 1 98.75 124 HIS B CA 1
ATOM 2192 C C . HIS B 1 124 ? 3.09 -16.703 4.59 1 98.75 124 HIS B C 1
ATOM 2194 O O . HIS B 1 124 ? 3.398 -15.555 4.953 1 98.75 124 HIS B O 1
ATOM 2200 N N . ASN B 1 125 ? 1.931 -17.125 4.637 1 98.19 125 ASN B N 1
ATOM 2201 C CA . ASN B 1 125 ? 0.82 -16.359 5.199 1 98.19 125 ASN B CA 1
ATOM 2202 C C . ASN B 1 125 ? 0.95 -16.219 6.715 1 98.19 125 ASN B C 1
ATOM 2204 O O . ASN B 1 125 ? 0.448 -17.062 7.465 1 98.19 125 ASN B O 1
ATOM 2208 N N . ARG B 1 126 ? 1.465 -15.148 7.172 1 97.94 126 ARG B N 1
ATOM 2209 C CA . ARG B 1 126 ? 1.965 -14.969 8.531 1 97.94 126 ARG B CA 1
ATOM 2210 C C . ARG B 1 126 ? 0.863 -14.477 9.461 1 97.94 126 ARG B C 1
ATOM 2212 O O . ARG B 1 126 ? 0.644 -15.039 10.531 1 97.94 126 ARG B O 1
ATOM 2219 N N . SER B 1 127 ? 0.252 -13.328 9.141 1 98.25 127 SER B N 1
ATOM 2220 C CA . SER B 1 127 ? -0.77 -12.688 9.969 1 98.25 127 SER B CA 1
ATOM 2221 C C . SER B 1 127 ? -1.968 -12.258 9.125 1 98.25 127 SER B C 1
ATOM 2223 O O . SER B 1 127 ? -1.846 -12.062 7.914 1 98.25 127 SER B O 1
ATOM 2225 N N . ARG B 1 128 ? -3.105 -12.195 9.797 1 98.56 128 ARG B N 1
ATOM 2226 C CA . ARG B 1 128 ? -4.336 -11.672 9.211 1 98.56 128 ARG B CA 1
ATOM 2227 C C . ARG B 1 128 ? -5.047 -10.734 10.18 1 98.56 128 ARG B C 1
ATOM 2229 O O . ARG B 1 128 ? -5.188 -11.047 11.367 1 98.56 128 ARG B O 1
ATOM 2236 N N . TYR B 1 129 ? -5.488 -9.586 9.727 1 98.75 129 TYR B N 1
ATOM 2237 C CA . TYR B 1 129 ? -6.219 -8.617 10.539 1 98.75 129 TYR B CA 1
ATOM 2238 C C . TYR B 1 129 ? -7.512 -8.188 9.852 1 98.75 129 TYR B C 1
ATOM 2240 O O . TYR B 1 129 ? -7.477 -7.594 8.773 1 98.75 129 TYR B O 1
ATOM 2248 N N . ASP B 1 130 ? -8.625 -8.469 10.492 1 98.75 130 ASP B N 1
ATOM 2249 C CA . ASP B 1 130 ? -9.891 -7.945 9.984 1 98.75 130 ASP B CA 1
ATOM 2250 C C . ASP B 1 130 ? -10.016 -6.449 10.258 1 98.75 130 ASP B C 1
ATOM 2252 O O . ASP B 1 130 ? -9.906 -6.012 11.398 1 98.75 130 ASP B O 1
ATOM 2256 N N . GLU B 1 131 ? -10.211 -5.652 9.203 1 98.69 131 GLU B N 1
ATOM 2257 C CA . GLU B 1 131 ? -10.398 -4.207 9.297 1 98.69 131 GLU B CA 1
ATOM 2258 C C . GLU B 1 131 ? -11.492 -3.734 8.352 1 98.69 131 GLU B C 1
ATOM 2260 O O . GLU B 1 131 ? -11.289 -3.666 7.137 1 98.69 131 GLU B O 1
ATOM 2265 N N . GLY B 1 132 ? -12.672 -3.381 8.898 1 98.62 132 GLY B N 1
ATOM 2266 C CA . GLY B 1 132 ? -13.805 -2.971 8.07 1 98.62 132 GLY B CA 1
ATOM 2267 C C . GLY B 1 132 ? -14.289 -4.066 7.141 1 98.62 132 GLY B C 1
ATOM 2268 O O . GLY B 1 132 ? -14.586 -5.176 7.582 1 98.62 132 GLY B O 1
ATOM 2269 N N . ASP B 1 133 ? -14.289 -3.713 5.91 1 98.81 133 ASP B N 1
ATOM 2270 C CA . ASP B 1 133 ? -14.844 -4.648 4.938 1 98.81 133 ASP B CA 1
ATOM 2271 C C . ASP B 1 133 ? -13.742 -5.457 4.262 1 98.81 133 ASP B C 1
ATOM 2273 O O . ASP B 1 133 ? -13.984 -6.137 3.264 1 98.81 133 ASP B O 1
ATOM 2277 N N . HIS B 1 134 ? -12.516 -5.41 4.797 1 98.75 134 HIS B N 1
ATOM 2278 C CA . HIS B 1 134 ? -11.391 -6.156 4.242 1 98.75 134 HIS B CA 1
ATOM 2279 C C . HIS B 1 134 ? -10.648 -6.922 5.336 1 98.75 134 HIS B C 1
ATOM 2281 O O . HIS B 1 134 ? -10.828 -6.648 6.523 1 98.75 134 HIS B O 1
ATOM 2287 N N . VAL B 1 135 ? -9.891 -7.867 4.906 1 98.88 135 VAL B N 1
ATOM 2288 C CA . VAL B 1 135 ? -8.852 -8.5 5.703 1 98.88 135 VAL B CA 1
ATOM 2289 C C . VAL B 1 135 ? -7.477 -8.094 5.172 1 98.88 135 VAL B C 1
ATOM 2291 O O . VAL B 1 135 ? -7.258 -8.062 3.959 1 98.88 135 VAL B O 1
ATOM 2294 N N . ILE B 1 136 ? -6.574 -7.691 6.09 1 98.88 136 ILE B N 1
ATOM 2295 C CA . ILE B 1 136 ? -5.172 -7.438 5.766 1 98.88 136 ILE B CA 1
ATOM 2296 C C . ILE B 1 136 ? -4.355 -8.711 5.961 1 98.88 136 ILE B C 1
ATOM 2298 O O . ILE B 1 136 ? -4.375 -9.312 7.039 1 98.88 136 ILE B O 1
ATOM 2302 N N . PHE B 1 137 ? -3.682 -9.156 4.938 1 98.88 137 PHE B N 1
ATOM 2303 C CA . PHE B 1 137 ? -2.74 -10.266 5.008 1 98.88 137 PHE B CA 1
ATOM 2304 C C . PHE B 1 137 ? -1.31 -9.758 5.125 1 98.88 137 PHE B C 1
ATOM 2306 O O . PHE B 1 137 ? -0.893 -8.883 4.367 1 98.88 137 PHE B O 1
ATOM 2313 N N . VAL B 1 138 ? -0.586 -10.258 6.062 1 98.94 138 VAL B N 1
ATOM 2314 C CA . VAL B 1 138 ? 0.857 -10.055 6.129 1 98.94 138 VAL B CA 1
ATOM 2315 C C . VAL B 1 138 ? 1.581 -11.344 5.758 1 98.94 138 VAL B C 1
ATOM 2317 O O . VAL B 1 138 ? 1.333 -12.398 6.352 1 98.94 138 VAL B O 1
ATOM 2320 N N . GLY B 1 139 ? 2.365 -11.227 4.762 1 98.88 139 GLY B N 1
ATOM 2321 C CA . GLY B 1 139 ? 3.139 -12.367 4.301 1 98.88 139 GLY B CA 1
ATOM 2322 C C . GLY B 1 139 ? 4.621 -12.242 4.598 1 98.88 139 GLY B C 1
ATOM 2323 O O . GLY B 1 139 ? 5.203 -11.164 4.445 1 98.88 139 GLY B O 1
ATOM 2324 N N . GLU B 1 140 ? 5.18 -13.305 5.062 1 98.88 140 GLU B N 1
ATOM 2325 C CA . GLU B 1 140 ? 6.629 -13.383 5.199 1 98.88 140 GLU B CA 1
ATOM 2326 C C . GLU B 1 140 ? 7.27 -14 3.963 1 98.88 140 GLU B C 1
ATOM 2328 O O . GLU B 1 140 ? 6.992 -15.156 3.625 1 98.88 140 GLU B O 1
ATOM 2333 N N . VAL B 1 141 ? 8.125 -13.25 3.318 1 98.94 141 VAL B N 1
ATOM 2334 C CA . VAL B 1 141 ? 8.648 -13.648 2.016 1 98.94 141 VAL B CA 1
ATOM 2335 C C . VAL B 1 141 ? 9.75 -14.695 2.197 1 98.94 141 VAL B C 1
ATOM 2337 O O . VAL B 1 141 ? 10.727 -14.461 2.908 1 98.94 141 VAL B O 1
ATOM 2340 N N . GLU B 1 142 ? 9.539 -15.773 1.532 1 98.75 142 GLU B N 1
ATOM 2341 C CA . GLU B 1 142 ? 10.523 -16.859 1.575 1 98.75 142 GLU B CA 1
ATOM 2342 C C . GLU B 1 142 ? 11.445 -16.812 0.365 1 98.75 142 GLU B C 1
ATOM 2344 O O . GLU B 1 142 ? 12.625 -17.172 0.464 1 98.75 142 GLU B O 1
ATOM 2349 N N . ARG B 1 143 ? 10.844 -16.469 -0.777 1 98.5 143 ARG B N 1
ATOM 2350 C CA . ARG B 1 143 ? 11.547 -16.344 -2.051 1 98.5 143 ARG B CA 1
ATOM 2351 C C . ARG B 1 143 ? 11.031 -15.133 -2.836 1 98.5 143 ARG B C 1
ATOM 2353 O O . ARG B 1 143 ? 9.836 -14.828 -2.799 1 98.5 143 ARG B O 1
ATOM 2360 N N . CYS B 1 144 ? 11.945 -14.508 -3.527 1 98.5 144 CYS B N 1
ATOM 2361 C CA . CYS B 1 144 ? 11.523 -13.453 -4.445 1 98.5 144 CYS B CA 1
ATOM 2362 C C . CYS B 1 144 ? 12.461 -13.375 -5.648 1 98.5 144 CYS B C 1
ATOM 2364 O O . CYS B 1 144 ? 13.547 -13.953 -5.633 1 98.5 144 CYS B O 1
ATOM 2366 N N . GLY B 1 145 ? 11.969 -12.766 -6.641 1 96.88 145 GLY B N 1
ATOM 2367 C CA . GLY B 1 145 ? 12.758 -12.57 -7.848 1 96.88 145 GLY B CA 1
ATOM 2368 C C . GLY B 1 145 ? 12.258 -11.43 -8.703 1 96.88 145 GLY B C 1
ATOM 2369 O O . GLY B 1 145 ? 11.18 -10.883 -8.461 1 96.88 145 GLY B O 1
ATOM 2370 N N . VAL B 1 146 ? 13.141 -11.031 -9.602 1 96.69 146 VAL B N 1
ATOM 2371 C CA . VAL B 1 146 ? 12.828 -9.992 -10.586 1 96.69 146 VAL B CA 1
ATOM 2372 C C . VAL B 1 146 ? 13.047 -10.531 -11.992 1 96.69 146 VAL B C 1
ATOM 2374 O O . VAL B 1 146 ? 13.812 -11.477 -12.195 1 96.69 146 VAL B O 1
ATOM 2377 N N . ARG B 1 147 ? 12.266 -9.953 -12.812 1 86.75 147 ARG B N 1
ATOM 2378 C CA . ARG B 1 147 ? 12.484 -10.227 -14.227 1 86.75 147 ARG B CA 1
ATOM 2379 C C . ARG B 1 147 ? 13.922 -9.938 -14.625 1 86.75 147 ARG B C 1
ATOM 2381 O O . ARG B 1 147 ? 14.547 -9.008 -14.102 1 86.75 147 ARG B O 1
ATOM 2388 N N . ALA B 1 148 ? 14.43 -10.812 -15.461 1 79.5 148 ALA B N 1
ATOM 2389 C CA . ALA B 1 148 ? 15.82 -10.664 -15.883 1 79.5 148 ALA B CA 1
ATOM 2390 C C . ALA B 1 148 ? 16.062 -9.273 -16.469 1 79.5 148 ALA B C 1
ATOM 2392 O O . ALA B 1 148 ? 15.18 -8.703 -17.125 1 79.5 148 ALA B O 1
ATOM 2393 N N . GLU B 1 149 ? 17.141 -8.734 -16.141 1 66.31 149 GLU B N 1
ATOM 2394 C CA . GLU B 1 149 ? 17.531 -7.379 -16.516 1 66.31 149 GLU B CA 1
ATOM 2395 C C . GLU B 1 149 ? 17.422 -7.164 -18.016 1 66.31 149 GLU B C 1
ATOM 2397 O O . GLU B 1 149 ? 17.094 -6.066 -18.469 1 66.31 149 GLU B O 1
ATOM 2402 N N . SER B 1 150 ? 17.812 -8.148 -18.672 1 66.25 150 SER B N 1
ATOM 2403 C CA . SER B 1 150 ? 17.75 -8.031 -20.125 1 66.25 150 SER B CA 1
ATOM 2404 C C . SER B 1 150 ? 16.312 -7.801 -20.609 1 66.25 150 SER B C 1
ATOM 2406 O O . SER B 1 150 ? 16.109 -7.379 -21.75 1 66.25 150 SER B O 1
ATOM 2408 N N . ASP B 1 151 ? 15.453 -7.73 -19.781 1 74.06 151 ASP B N 1
ATOM 2409 C CA . ASP B 1 151 ? 14.039 -7.652 -20.109 1 74.06 151 ASP B CA 1
ATOM 2410 C C . ASP B 1 151 ? 13.328 -6.605 -19.25 1 74.06 151 ASP B C 1
ATOM 2412 O O . ASP B 1 151 ? 12.219 -6.844 -18.766 1 74.06 151 ASP B O 1
ATOM 2416 N N . THR B 1 152 ? 14.039 -5.496 -19.172 1 79 152 THR B N 1
ATOM 2417 C CA . THR B 1 152 ? 13.414 -4.434 -18.391 1 79 152 THR B CA 1
ATOM 2418 C C . THR B 1 152 ? 12.094 -3.994 -19.016 1 79 152 THR B C 1
ATOM 2420 O O . THR B 1 152 ? 11.977 -3.93 -20.25 1 79 152 THR B O 1
ATOM 2423 N N . ALA B 1 153 ? 11.125 -3.879 -18.25 1 90.88 153 ALA B N 1
ATOM 2424 C CA . ALA B 1 153 ? 9.797 -3.43 -18.688 1 90.88 153 ALA B CA 1
ATOM 2425 C C . ALA B 1 153 ? 9.203 -2.449 -17.672 1 90.88 153 ALA B C 1
ATOM 2427 O O . ALA B 1 153 ? 9.453 -2.553 -16.469 1 90.88 153 ALA B O 1
ATOM 2428 N N . PRO B 1 154 ? 8.508 -1.475 -18.219 1 94.31 154 PRO B N 1
ATOM 2429 C CA . PRO B 1 154 ? 7.828 -0.564 -17.297 1 94.31 154 PRO B CA 1
ATOM 2430 C C . PRO B 1 154 ? 6.73 -1.255 -16.484 1 94.31 154 PRO B C 1
ATOM 2432 O O . PRO B 1 154 ? 6.16 -2.25 -16.938 1 94.31 154 PRO B O 1
ATOM 2435 N N . PRO B 1 155 ? 6.52 -0.728 -15.305 1 97.94 155 PRO B N 1
ATOM 2436 C CA . PRO B 1 155 ? 5.426 -1.301 -14.516 1 97.94 155 PRO B CA 1
ATOM 2437 C C . PRO B 1 155 ? 4.047 -0.865 -15.016 1 97.94 155 PRO B C 1
ATOM 2439 O O . PRO B 1 155 ? 3.918 0.192 -15.633 1 97.94 155 PRO B O 1
ATOM 2442 N N . LEU B 1 156 ? 3.053 -1.699 -14.82 1 98.5 156 LEU B N 1
ATOM 2443 C CA . LEU B 1 156 ? 1.659 -1.275 -14.914 1 98.5 156 LEU B CA 1
ATOM 2444 C C . LEU B 1 156 ? 1.264 -0.438 -13.703 1 98.5 156 LEU B C 1
ATOM 2446 O O . LEU B 1 156 ? 1.449 -0.863 -12.562 1 98.5 156 LEU B O 1
ATOM 2450 N N . VAL B 1 157 ? 0.783 0.779 -13.992 1 98.75 157 VAL B N 1
ATOM 2451 C CA . VAL B 1 157 ? 0.427 1.694 -12.906 1 98.75 157 VAL B CA 1
ATOM 2452 C C . VAL B 1 157 ? -1.062 2.027 -12.984 1 98.75 157 VAL B C 1
ATOM 2454 O O . VAL B 1 157 ? -1.598 2.262 -14.07 1 98.75 157 VAL B O 1
ATOM 2457 N N . PHE B 1 158 ? -1.732 2.016 -11.844 1 98.62 158 PHE B N 1
ATOM 2458 C CA . PHE B 1 158 ? -3.135 2.391 -11.719 1 98.62 158 PHE B CA 1
ATOM 2459 C C . PHE B 1 158 ? -3.273 3.736 -11.016 1 98.62 158 PHE B C 1
ATOM 2461 O O . PHE B 1 158 ? -2.701 3.947 -9.945 1 98.62 158 PHE B O 1
ATOM 2468 N N . HIS B 1 159 ? -3.986 4.656 -11.586 1 98.31 159 HIS B N 1
ATOM 2469 C CA . HIS B 1 159 ? -4.199 5.996 -11.055 1 98.31 159 HIS B CA 1
ATOM 2470 C C . HIS B 1 159 ? -5.465 6.625 -11.633 1 98.31 159 HIS B C 1
ATOM 2472 O O . HIS B 1 159 ? -5.695 6.566 -12.844 1 98.31 159 HIS B O 1
ATOM 2478 N N . GLY B 1 160 ? -6.238 7.184 -10.742 1 96 160 GLY B N 1
ATOM 2479 C CA . GLY B 1 160 ? -7.426 7.895 -11.195 1 96 160 GLY B CA 1
ATOM 2480 C C . GLY B 1 160 ? -8.383 7.016 -11.977 1 96 160 GLY B C 1
ATOM 2481 O O . GLY B 1 160 ? -9 7.473 -12.945 1 96 160 GLY B O 1
ATOM 2482 N N . GLY B 1 161 ? -8.414 5.809 -11.742 1 96.19 161 GLY B N 1
ATOM 2483 C CA . GLY B 1 161 ? -9.328 4.895 -12.414 1 96.19 161 GLY B CA 1
ATOM 2484 C C . GLY B 1 161 ? -8.805 4.41 -13.75 1 96.19 161 GLY B C 1
ATOM 2485 O O . GLY B 1 161 ? -9.523 3.721 -14.484 1 96.19 161 GLY B O 1
ATOM 2486 N N . GLY B 1 162 ? -7.586 4.777 -14.047 1 96.88 162 GLY B N 1
ATOM 2487 C CA . GLY B 1 162 ? -7.004 4.383 -15.32 1 96.88 162 GLY B CA 1
ATOM 2488 C C . GLY B 1 162 ? -5.637 3.744 -15.18 1 96.88 162 GLY B C 1
ATOM 2489 O O . GLY B 1 162 ? -5.066 3.723 -14.086 1 96.88 162 GLY B O 1
ATOM 2490 N N . PHE B 1 163 ? -5.141 3.219 -16.312 1 97.94 163 PHE B N 1
ATOM 2491 C CA . PHE B 1 163 ? -3.844 2.553 -16.344 1 97.94 163 PHE B CA 1
ATOM 2492 C C . PHE B 1 163 ? -2.812 3.396 -17.078 1 97.94 163 PHE B C 1
ATOM 2494 O O . PHE B 1 163 ? -3.135 4.055 -18.078 1 97.94 163 PHE B O 1
ATOM 2501 N N . HIS B 1 164 ? -1.646 3.332 -16.547 1 97.75 164 HIS B N 1
ATOM 2502 C CA . HIS B 1 164 ? -0.585 4.211 -17.031 1 97.75 164 HIS B CA 1
ATOM 2503 C C . HIS B 1 164 ? 0.76 3.494 -17.047 1 97.75 164 HIS B C 1
ATOM 2505 O O . HIS B 1 164 ? 0.94 2.488 -16.359 1 97.75 164 HIS B O 1
ATOM 2511 N N . GLY B 1 165 ? 1.657 3.982 -17.875 1 96.19 165 GLY B N 1
ATOM 2512 C CA . GLY B 1 165 ? 3.086 3.752 -17.734 1 96.19 165 GLY B CA 1
ATOM 2513 C C . GLY B 1 165 ? 3.801 4.879 -17.016 1 96.19 165 GLY B C 1
ATOM 2514 O O . GLY B 1 165 ? 3.16 5.742 -16.406 1 96.19 165 GLY B O 1
ATOM 2515 N N . LEU B 1 166 ? 5.094 4.762 -17.031 1 95.94 166 LEU B N 1
ATOM 2516 C CA . LEU B 1 166 ? 5.883 5.758 -16.312 1 95.94 166 LEU B CA 1
ATOM 2517 C C . LEU B 1 166 ? 6.645 6.648 -17.297 1 95.94 166 LEU B C 1
ATOM 2519 O O . LEU B 1 166 ? 6.98 6.219 -18.391 1 95.94 166 LEU B O 1
ATOM 2523 N N . THR B 1 167 ? 6.848 7.82 -16.859 1 92.81 167 THR B N 1
ATOM 2524 C CA . THR B 1 167 ? 7.762 8.75 -17.531 1 92.81 167 THR B CA 1
ATOM 2525 C C . THR B 1 167 ? 8.75 9.336 -16.516 1 92.81 167 THR B C 1
ATOM 2527 O O . THR B 1 167 ? 8.375 9.68 -15.398 1 92.81 167 THR B O 1
ATOM 2530 N N . PRO B 1 168 ? 10.039 9.344 -16.891 1 87.56 168 PRO B N 1
ATOM 2531 C CA . PRO B 1 168 ? 11 9.93 -15.953 1 87.56 168 PRO B CA 1
ATOM 2532 C C . PRO B 1 168 ? 10.68 11.383 -15.609 1 87.56 168 PRO B C 1
ATOM 2534 O O . PRO B 1 168 ? 10.188 12.125 -16.469 1 87.56 168 PRO B O 1
ATOM 2537 N N . LEU B 1 169 ? 10.82 11.727 -14.289 1 87.38 169 LEU B N 1
ATOM 2538 C CA . LEU B 1 169 ? 10.711 13.133 -13.922 1 87.38 169 LEU B CA 1
ATOM 2539 C C . LEU B 1 169 ? 12.023 13.867 -14.148 1 87.38 169 LEU B C 1
ATOM 2541 O O . LEU B 1 169 ? 13.102 13.289 -13.977 1 87.38 169 LEU B O 1
#

Radius of gyration: 19.16 Å; Cα contacts (8 Å, |Δi|>4): 837; chains: 2; bounding box: 39×57×45 Å

Organism: NCBI:txid488447

InterPro domains:
  IPR002563 Flavin reductase like domain [PF01613] (19-166)
  IPR002563 Flavin reductase like domain [SM00903] (18-165)
  IPR012349 FMN-binding split barrel [G3DSA:2.30.110.10] (1-168)
  IPR050268 NADH-dependent flavin reductase [PTHR30466] (7-167)

Secondary structure (DSSP, 8-state):
-PPPPPPSS-HHHHHHHHTTS-EE-EEEEEE-TTS-EEEEEE---EEEETTTTEEEEEEETT-TTHHHHHH-SEEEEEEPBGGGHHHHHHHHH--S-TTTT--EEE-TTS-EEETT-SEEEEEEEEEEEEETTEEEEEEEEEEEEE--GGG--PBPEEETTEEEEEEE-/-PPPPPPSS-HHHHHHHHTTS-EE-EEEEEE-TTS-EEEEEE---EEEETTTTEEEEEEETT-TTHHHHHH-SEEEEEEPBGGGHHHHHHHHH--S-TTTT--EEE-TTS-EEETT-SEEEEEEEEEEEEETTEEEEEEEEEEEEE--GGG--PBPEEETTEEEEEEE-

Sequence (338 aa):
MSHANPPDFDSAAFRQALGQFATGVTVITTRAPSGQLIGITASSFNSVSLDPPLVLWSLAHKSASTPVFRGNSHYVVNVLAASQLDLCKRFSTYKGDRFEGIAHAAGNSGMPVLDGALAWFECHNRSRYDEGDHVIFVGEVERCGVRAESDTAPPLVFHGGGFHGLTPLMSHANPPDFDSAAFRQALGQFATGVTVITTRAPSGQLIGITASSFNSVSLDPPLVLWSLAHKSASTPVFRGNSHYVVNVLAASQLDLCKRFSTYKGDRFEGIAHAAGNSGMPVLDGALAWFECHNRSRYDEGDHVIFVGEVERCGVRAESDTAPPLVFHGGGFHGLTPL

pLDDT: mean 96.17, std 6.28, range [49.28, 98.94]

Solvent-accessible surface area (backbone atoms only — not comparable to full-atom values): 17793 Å² total; per-residue (Å²): 130,89,76,66,62,77,54,81,67,54,68,67,59,48,50,55,31,56,27,50,47,34,24,21,39,28,40,42,20,24,58,38,96,89,62,51,78,44,61,37,45,43,54,42,61,35,74,57,18,78,59,61,40,26,33,35,35,56,45,48,61,84,42,88,57,38,67,49,62,72,70,35,62,53,34,20,44,26,28,35,23,45,90,39,54,66,58,47,51,39,34,63,66,60,86,69,74,72,57,70,91,54,65,62,45,63,46,94,87,60,28,47,39,59,63,78,29,43,15,38,35,37,23,28,58,68,47,76,44,84,45,70,45,12,34,39,38,33,25,36,43,29,44,72,43,56,47,58,73,94,57,76,69,56,41,24,29,41,42,68,89,39,58,24,36,71,32,83,105,129,90,74,66,62,77,53,82,68,54,69,67,57,49,50,56,31,55,26,49,45,34,24,20,38,29,39,40,20,24,59,39,94,88,62,51,76,42,61,36,44,43,54,41,61,34,73,56,18,77,60,61,41,27,32,35,35,57,44,46,62,84,43,89,58,38,67,49,61,72,69,35,64,52,36,21,43,26,27,35,23,45,90,38,52,66,57,46,51,37,34,62,66,60,87,69,74,70,58,69,92,54,64,59,45,64,45,96,87,59,28,46,41,58,63,78,28,42,15,38,35,36,22,28,58,68,47,76,45,84,47,69,45,13,32,39,39,32,24,35,42,29,45,70,41,55,48,58,72,95,58,74,68,56,40,23,30,41,40,68,91,41,59,23,34,70,33,84,105

Nearest PDB structures (foldseek):
  5zyr-assembly1_B  TM=9.629E-01  e=3.589E-20  Acinetobacter baumannii
  3rh7-assembly2_D  TM=9.766E-01  e=1.722E-18  Sinorhizobium meliloti 1021
  5zc2-assembly1_B  TM=9.642E-01  e=9.908E-19  Acinetobacter baumannii
  3nfw-assembly1_A  TM=9.741E-01  e=5.814E-18  Mycolicibacterium thermoresistibile ATCC 19527
  3pft-assembly1_A  TM=9.321E-01  e=7.399E-17  Mycolicibacterium goodii